Protein AF-A0A2P5TR75-F1 (afdb_monomer)

Structure (mmCIF, N/CA/C/O backbone):
data_AF-A0A2P5TR75-F1
#
_entry.id   AF-A0A2P5TR75-F1
#
loop_
_atom_site.group_PDB
_atom_site.id
_atom_site.type_symbol
_atom_site.label_atom_id
_atom_site.label_alt_id
_atom_site.label_comp_id
_atom_site.label_asym_id
_atom_site.label_entity_id
_atom_site.label_seq_id
_atom_site.pdbx_PDB_ins_code
_atom_site.Cartn_x
_atom_site.Cartn_y
_atom_site.Cartn_z
_atom_site.occupancy
_atom_site.B_iso_or_equiv
_atom_site.auth_seq_id
_atom_site.auth_comp_id
_atom_site.auth_asym_id
_atom_site.auth_atom_id
_atom_site.pdbx_PDB_model_num
ATOM 1 N N . MET A 1 1 ? -17.317 25.086 61.551 1.00 46.06 1 MET A N 1
ATOM 2 C CA . MET A 1 1 ? -17.153 24.826 60.102 1.00 46.06 1 MET A CA 1
ATOM 3 C C . MET A 1 1 ? -18.209 23.802 59.714 1.00 46.06 1 MET A C 1
ATOM 5 O O . MET A 1 1 ? -18.236 22.742 60.324 1.00 46.06 1 MET A O 1
ATOM 9 N N . LYS A 1 2 ? -19.170 24.154 58.852 1.00 53.47 2 LYS A N 1
ATOM 10 C CA . LYS A 1 2 ? -20.337 23.306 58.561 1.00 53.47 2 LYS A CA 1
ATOM 11 C C . LYS A 1 2 ? -20.034 22.471 57.319 1.00 53.47 2 LYS A C 1
ATOM 13 O O . LYS A 1 2 ? -19.897 23.024 56.236 1.00 53.47 2 LYS A O 1
ATOM 18 N N . SER A 1 3 ? -19.863 21.166 57.508 1.00 63.06 3 SER A N 1
ATOM 19 C CA . SER A 1 3 ? -19.793 20.202 56.410 1.00 63.06 3 SER A CA 1
ATOM 20 C C . SER A 1 3 ? -21.163 20.162 55.730 1.00 63.06 3 SER A C 1
ATOM 22 O O . SER A 1 3 ? -22.155 19.804 56.365 1.00 63.06 3 SER A O 1
ATOM 24 N N . SER A 1 4 ? -21.229 20.613 54.479 1.00 72.12 4 SER A N 1
ATOM 25 C CA . SER A 1 4 ? -22.401 20.445 53.622 1.00 72.12 4 SER A CA 1
ATOM 26 C C . SER A 1 4 ? -22.278 19.084 52.945 1.00 72.12 4 SER A C 1
ATOM 28 O O . SER A 1 4 ? -21.485 18.929 52.020 1.00 72.12 4 SER A O 1
ATOM 30 N N . GLY A 1 5 ? -23.007 18.088 53.446 1.00 76.25 5 GLY A N 1
ATOM 31 C CA . GLY A 1 5 ? -23.143 16.796 52.774 1.00 76.25 5 GLY A CA 1
ATOM 32 C C . GLY A 1 5 ? -24.116 16.885 51.598 1.00 76.25 5 GLY A C 1
ATOM 33 O O . GLY A 1 5 ? -25.038 17.700 51.622 1.00 76.25 5 GLY A O 1
ATOM 34 N N . PHE A 1 6 ? -23.920 16.035 50.589 1.00 81.50 6 PHE A N 1
ATOM 35 C CA . PHE A 1 6 ? -24.892 15.834 49.511 1.00 81.50 6 PHE A CA 1
ATOM 36 C C . PHE A 1 6 ? -26.216 15.320 50.083 1.00 81.50 6 PHE A C 1
ATOM 38 O O . PHE A 1 6 ? -26.231 14.464 50.973 1.00 81.50 6 PHE A O 1
ATOM 45 N N . THR A 1 7 ? -27.335 15.811 49.555 1.00 91.38 7 THR A N 1
ATOM 46 C CA . THR A 1 7 ? -28.644 15.237 49.897 1.00 91.38 7 THR A CA 1
ATOM 47 C C . THR A 1 7 ? -28.838 13.892 49.189 1.00 91.38 7 THR A C 1
ATOM 49 O O . THR A 1 7 ? -28.240 13.631 48.145 1.00 91.38 7 THR A O 1
ATOM 52 N N . LEU A 1 8 ? -29.696 13.019 49.732 1.00 91.62 8 LEU A N 1
ATOM 53 C CA . LEU A 1 8 ? -29.953 11.697 49.139 1.00 91.62 8 LEU A CA 1
ATOM 54 C C . LEU A 1 8 ? -30.460 11.805 47.693 1.00 91.62 8 LEU A C 1
ATOM 56 O O . LEU A 1 8 ? -30.036 11.043 46.827 1.00 91.62 8 LEU A O 1
ATOM 60 N N . ILE A 1 9 ? -31.334 12.778 47.425 1.00 94.06 9 ILE A N 1
ATOM 61 C CA . ILE A 1 9 ? -31.885 13.005 46.086 1.00 94.06 9 ILE A CA 1
ATOM 62 C C . ILE A 1 9 ? -30.826 13.512 45.102 1.00 94.06 9 ILE A C 1
ATOM 64 O O . ILE A 1 9 ? -30.828 13.135 43.934 1.00 94.06 9 ILE A O 1
ATOM 68 N N . GLU A 1 10 ? -29.889 14.323 45.579 1.00 93.56 10 GLU A N 1
ATOM 69 C CA . GLU A 1 10 ? -28.807 14.864 44.766 1.00 93.56 10 GLU A CA 1
ATOM 70 C C . GL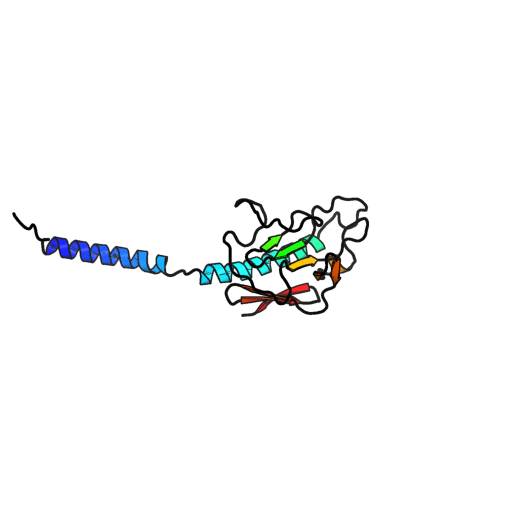U A 1 10 ? -27.809 13.767 44.384 1.00 93.56 10 GLU A C 1
ATOM 72 O O . GLU A 1 10 ? -27.406 13.665 43.227 1.00 93.56 10 GLU A O 1
ATOM 77 N N . LEU A 1 11 ? -27.498 12.864 45.319 1.00 93.44 11 LEU A N 1
ATOM 78 C CA . LEU A 1 11 ? -26.667 11.696 45.040 1.00 93.44 11 LEU A CA 1
ATOM 79 C C . LEU A 1 11 ? -27.332 10.756 44.022 1.00 93.44 11 LEU A C 1
ATOM 81 O O . LEU A 1 11 ? -26.672 10.277 43.101 1.00 93.44 11 LEU A O 1
ATOM 85 N N . LEU A 1 12 ? -28.646 10.543 44.132 1.00 94.81 12 LEU A N 1
ATOM 86 C CA . LEU A 1 12 ? -29.406 9.760 43.157 1.00 94.81 12 LEU A CA 1
ATOM 87 C C . LEU A 1 12 ? -29.347 10.392 41.756 1.00 94.81 12 LEU A C 1
ATOM 89 O O . LEU A 1 12 ? -29.085 9.694 40.777 1.00 94.81 12 LEU A O 1
ATOM 93 N N . ALA A 1 13 ? -29.553 11.708 41.656 1.00 95.25 13 ALA A N 1
ATOM 94 C CA . ALA A 1 13 ? -29.504 12.425 40.385 1.00 95.25 13 ALA A CA 1
ATOM 95 C C . ALA A 1 13 ? -28.120 12.317 39.720 1.00 95.25 13 ALA A C 1
ATOM 97 O O . ALA A 1 13 ? -28.037 12.054 38.520 1.00 95.25 13 ALA A O 1
ATOM 98 N N . VAL A 1 14 ? -27.034 12.436 40.492 1.00 95.56 14 VAL A N 1
ATOM 99 C CA . VAL A 1 14 ? -25.660 12.266 39.987 1.00 95.56 14 VAL A CA 1
ATOM 100 C C . VAL A 1 14 ? -25.421 10.845 39.476 1.00 95.56 14 VAL A C 1
ATOM 102 O O . VAL A 1 14 ? -24.846 10.681 38.402 1.00 95.56 14 VAL A O 1
ATOM 105 N N . LEU A 1 15 ? -25.890 9.814 40.185 1.00 95.50 15 LEU A N 1
ATOM 106 C CA . LEU A 1 15 ? -25.744 8.424 39.740 1.00 95.50 15 LEU A CA 1
ATOM 107 C C . LEU A 1 15 ? -26.503 8.147 38.438 1.00 95.50 15 LEU A C 1
ATOM 109 O O . LEU A 1 15 ? -25.968 7.483 37.551 1.00 95.50 15 LEU A O 1
ATOM 113 N N . VAL A 1 16 ? -27.716 8.687 38.288 1.00 96.50 16 VAL A N 1
ATOM 114 C CA . VAL A 1 16 ? -28.487 8.570 37.041 1.00 96.50 16 VAL A CA 1
ATOM 115 C C . VAL A 1 16 ? -27.765 9.273 35.891 1.00 96.50 16 VAL A C 1
ATOM 117 O O . VAL A 1 16 ? -27.618 8.696 34.814 1.00 96.50 16 VAL A O 1
ATOM 120 N N . LEU A 1 17 ? -27.254 10.486 36.118 1.00 96.94 17 LEU A N 1
ATOM 121 C CA . LEU A 1 17 ? -26.492 11.227 35.111 1.00 96.94 17 LEU A CA 1
ATOM 122 C C . LEU A 1 17 ? -25.202 10.498 34.715 1.00 96.94 17 LEU A C 1
ATOM 124 O O . LEU A 1 17 ? -24.903 10.397 33.526 1.00 96.94 17 LEU A O 1
ATOM 128 N N . LEU A 1 18 ? -24.471 9.931 35.677 1.00 96.25 18 LEU A N 1
ATOM 129 C CA . LEU A 1 18 ? -23.297 9.102 35.401 1.00 96.25 18 LEU A CA 1
ATOM 130 C C . LEU A 1 18 ? -23.669 7.846 34.605 1.00 96.25 18 LEU A C 1
ATOM 132 O O . LEU A 1 18 ? -22.960 7.499 33.663 1.00 96.25 18 LEU A O 1
ATOM 136 N N . GLY A 1 19 ? -24.792 7.198 34.916 1.00 95.81 19 GLY A N 1
ATOM 137 C CA . GLY A 1 19 ? -25.303 6.054 34.155 1.00 95.81 19 GLY A CA 1
ATOM 138 C C . GLY A 1 19 ? -25.566 6.395 32.685 1.00 95.81 19 GLY A C 1
ATOM 139 O O . GLY A 1 19 ? -25.131 5.681 31.784 1.00 95.81 19 GLY A O 1
ATOM 140 N N . ILE A 1 20 ? -26.205 7.535 32.424 1.00 95.94 20 ILE A N 1
ATOM 141 C CA . ILE A 1 20 ? -26.467 8.002 31.056 1.00 95.94 20 ILE A CA 1
ATOM 142 C C . ILE A 1 20 ? -25.156 8.348 30.336 1.00 95.94 20 ILE A C 1
ATOM 144 O O . ILE A 1 20 ? -24.947 7.938 29.194 1.00 95.94 20 ILE A O 1
ATOM 148 N N . LEU A 1 21 ? -24.246 9.070 30.998 1.00 94.94 21 LEU A N 1
ATOM 149 C CA . LEU A 1 21 ? -22.961 9.453 30.411 1.00 94.94 21 LEU A CA 1
ATOM 150 C C . LEU A 1 21 ? -22.093 8.236 30.092 1.00 94.94 21 LEU A C 1
ATOM 152 O O . LEU A 1 21 ? -21.525 8.163 29.007 1.00 94.94 21 LEU A O 1
ATOM 156 N N . THR A 1 22 ? -22.016 7.266 31.002 1.00 94.31 22 THR A N 1
ATOM 157 C CA . THR A 1 22 ? -21.246 6.029 30.802 1.00 94.31 22 THR A CA 1
ATOM 158 C C . THR A 1 22 ? -21.797 5.193 29.653 1.00 94.31 22 THR A C 1
ATOM 160 O O . THR A 1 22 ? -21.005 4.725 28.837 1.00 94.31 22 THR A O 1
ATOM 163 N N . ALA A 1 23 ? -23.122 5.087 29.507 1.00 92.44 23 ALA A N 1
ATOM 164 C CA . ALA A 1 23 ? -23.749 4.374 28.393 1.00 92.44 23 ALA A CA 1
ATOM 165 C C . ALA A 1 23 ? -23.370 4.944 27.010 1.00 92.44 23 ALA A C 1
ATOM 167 O O . ALA A 1 23 ? -23.293 4.194 26.038 1.00 92.44 23 ALA A O 1
ATOM 168 N N . VAL A 1 24 ? -23.098 6.252 26.912 1.00 90.50 24 VAL A N 1
ATOM 169 C CA . VAL A 1 24 ? -22.714 6.915 25.650 1.00 90.50 24 VAL A CA 1
ATOM 170 C C . VAL A 1 24 ? -21.194 7.030 25.487 1.00 90.50 24 VAL A C 1
ATOM 172 O O . VAL A 1 24 ? -20.681 6.917 24.371 1.00 90.50 24 VAL A O 1
ATOM 175 N N . ALA A 1 25 ? -20.458 7.259 26.575 1.00 87.12 25 ALA A N 1
ATOM 176 C CA . ALA A 1 25 ? -19.015 7.474 26.550 1.00 87.12 25 ALA A CA 1
ATOM 177 C C . ALA A 1 25 ? -18.225 6.165 26.399 1.00 87.12 25 ALA A C 1
ATOM 179 O O . ALA A 1 25 ? -17.257 6.138 25.642 1.00 87.12 25 ALA A O 1
ATOM 180 N N . LEU A 1 26 ? -18.641 5.075 27.059 1.00 84.12 26 LEU A N 1
ATOM 181 C CA . LEU A 1 26 ? -17.910 3.799 27.035 1.00 84.12 26 LEU A CA 1
ATOM 182 C C . LEU A 1 26 ? -17.752 3.214 25.621 1.00 84.12 26 LEU A C 1
ATOM 184 O O . LEU A 1 26 ? -16.622 2.885 25.260 1.00 84.12 26 LEU A O 1
ATOM 188 N N . PRO A 1 27 ? -18.802 3.136 24.776 1.00 79.69 27 PRO A N 1
ATOM 189 C CA . PRO A 1 27 ? -18.647 2.614 23.418 1.00 79.69 27 PRO A CA 1
ATOM 190 C C . PRO A 1 27 ? -17.680 3.445 22.567 1.00 79.69 27 PRO A C 1
ATOM 192 O O . PRO A 1 27 ? -16.963 2.900 21.737 1.00 79.69 27 PRO A O 1
ATOM 195 N N . ARG A 1 28 ? -17.624 4.765 22.787 1.00 74.56 28 ARG A N 1
ATOM 196 C CA . ARG A 1 28 ? -16.754 5.679 22.030 1.00 74.56 28 ARG A CA 1
ATOM 197 C C . ARG A 1 28 ? -15.287 5.607 22.452 1.00 74.56 28 ARG A C 1
ATOM 199 O O . ARG A 1 28 ? -14.425 5.948 21.652 1.00 74.56 28 ARG A O 1
ATOM 206 N N . LEU A 1 29 ? -15.005 5.160 23.676 1.00 72.81 29 LEU A N 1
ATOM 207 C CA . LEU A 1 29 ? -13.64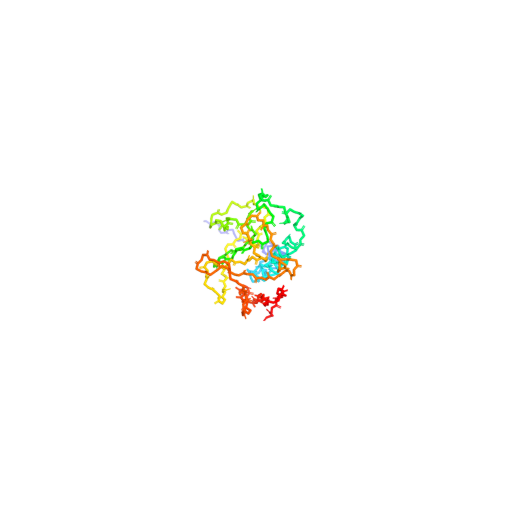2 4.964 24.179 1.00 72.81 29 LEU A CA 1
ATOM 208 C C . LEU A 1 29 ? -13.006 3.650 23.691 1.00 72.81 29 LEU A C 1
ATOM 210 O O . LEU A 1 29 ? -11.791 3.505 23.781 1.00 72.81 29 LEU A O 1
ATOM 214 N N . SER A 1 30 ? -13.800 2.698 23.183 1.00 59.56 30 SER A N 1
ATOM 215 C CA . SER A 1 30 ? -13.350 1.319 22.931 1.00 59.56 30 SER A CA 1
ATOM 216 C C . SER A 1 30 ? -12.944 1.006 21.484 1.00 59.56 30 SER A C 1
ATOM 218 O O . SER A 1 30 ? -12.639 -0.149 21.183 1.00 59.56 30 SER A O 1
ATOM 220 N N . PHE A 1 31 ? -12.900 1.986 20.582 1.00 60.19 31 PHE A N 1
ATOM 221 C CA . PHE A 1 31 ? -12.334 1.778 19.247 1.00 60.19 31 PHE A CA 1
ATOM 222 C C . PHE A 1 31 ? -10.839 2.096 19.302 1.00 60.19 31 PHE A C 1
ATOM 224 O O . PHE A 1 31 ? -10.413 3.237 19.143 1.00 60.19 31 PHE A O 1
ATOM 231 N N . GLY A 1 32 ? -10.062 1.075 19.662 1.00 60.56 32 GLY A N 1
ATOM 232 C CA . GLY A 1 32 ? -8.619 1.170 19.839 1.00 60.56 32 GLY A CA 1
ATOM 233 C C . GLY A 1 32 ? -7.848 1.405 18.531 1.00 60.56 32 GLY A C 1
ATOM 234 O O . GLY A 1 32 ? -8.410 1.277 17.438 1.00 60.56 32 GLY A O 1
ATOM 235 N N . PRO A 1 33 ? -6.537 1.699 18.640 1.00 62.53 33 PRO A N 1
ATOM 236 C CA . PRO A 1 33 ? -5.638 1.881 17.497 1.00 62.53 33 PRO A CA 1
ATOM 237 C C . PRO A 1 33 ? -5.659 0.693 16.522 1.00 62.53 33 PRO A C 1
ATOM 239 O O . PRO A 1 33 ? -5.393 0.880 15.341 1.00 62.53 33 PRO A O 1
ATOM 242 N N . ASP A 1 34 ? -6.034 -0.502 16.976 1.00 68.25 34 ASP A N 1
ATOM 243 C CA . ASP A 1 34 ? -6.060 -1.733 16.181 1.00 68.25 34 ASP A CA 1
ATOM 244 C C . ASP A 1 34 ? -6.986 -1.660 14.951 1.00 68.25 34 ASP A C 1
ATOM 246 O O . ASP A 1 34 ? -6.682 -2.255 13.916 1.00 68.25 34 ASP A O 1
ATOM 250 N N . ILE A 1 35 ? -8.098 -0.913 15.018 1.00 74.75 35 ILE A N 1
ATOM 251 C CA . ILE A 1 35 ? -9.011 -0.748 13.869 1.00 74.75 35 ILE A CA 1
ATOM 252 C C . ILE A 1 35 ? -8.385 0.163 12.815 1.00 74.75 35 ILE A C 1
ATOM 254 O O . ILE A 1 35 ? -8.356 -0.189 11.637 1.00 74.75 35 ILE A O 1
ATOM 258 N N . GLU A 1 36 ? -7.848 1.311 13.233 1.00 77.56 36 GLU A N 1
ATOM 259 C CA . GLU A 1 36 ? -7.143 2.236 12.338 1.00 77.56 36 GLU A CA 1
ATOM 260 C C . GLU A 1 36 ? -5.933 1.552 11.690 1.00 77.56 36 GLU A C 1
ATOM 262 O O . GLU A 1 36 ? -5.681 1.709 10.496 1.00 77.56 36 GLU A O 1
ATOM 267 N N . GLN A 1 37 ? -5.220 0.723 12.456 1.00 78.44 37 GLN A N 1
ATOM 268 C CA . GLN A 1 37 ? -4.073 -0.033 11.971 1.00 78.44 37 GLN A CA 1
ATOM 269 C C . GLN A 1 37 ? -4.437 -1.055 10.887 1.00 78.44 37 GLN A C 1
ATOM 271 O O . GLN A 1 37 ? -3.685 -1.198 9.922 1.00 78.44 37 GLN A O 1
ATOM 276 N N . ARG A 1 38 ? -5.579 -1.743 11.022 1.00 83.00 38 ARG A N 1
ATOM 277 C CA . ARG A 1 38 ? -6.106 -2.655 9.993 1.00 83.00 38 ARG A CA 1
ATOM 278 C C . ARG A 1 38 ? -6.635 -1.900 8.778 1.00 83.00 38 ARG A C 1
ATOM 280 O O . ARG A 1 38 ? -6.353 -2.295 7.652 1.00 83.00 38 ARG A O 1
ATOM 287 N N . LEU A 1 39 ? -7.310 -0.771 8.989 1.00 86.69 39 LEU A N 1
ATOM 288 C CA . LEU A 1 39 ? -7.778 0.096 7.906 1.00 86.69 39 LEU A CA 1
ATOM 289 C C . LEU A 1 39 ? -6.615 0.600 7.038 1.00 86.69 39 LEU A C 1
ATOM 291 O O . LEU A 1 39 ? -6.754 0.743 5.825 1.00 86.69 39 LEU A O 1
ATOM 295 N N . ASN A 1 40 ? -5.446 0.832 7.638 1.00 86.88 40 ASN A N 1
ATOM 296 C CA . ASN A 1 40 ? -4.246 1.198 6.891 1.00 86.88 40 ASN A CA 1
ATOM 297 C C . ASN A 1 40 ? -3.733 0.057 5.995 1.00 86.88 40 ASN A C 1
ATOM 299 O O . ASN A 1 40 ? -3.219 0.343 4.916 1.00 86.88 40 ASN A O 1
ATOM 303 N N . ALA A 1 41 ? -3.926 -1.216 6.361 1.00 88.94 41 ALA A N 1
ATOM 304 C CA . ALA A 1 41 ? -3.607 -2.346 5.482 1.00 88.94 41 ALA A CA 1
ATOM 305 C C . ALA A 1 41 ? -4.480 -2.339 4.216 1.00 88.94 41 ALA A C 1
ATOM 307 O O . ALA A 1 41 ? -3.967 -2.440 3.100 1.00 88.94 41 ALA A O 1
ATOM 308 N N . ASP A 1 42 ? -5.785 -2.108 4.370 1.00 89.31 42 ASP A N 1
ATOM 309 C CA . ASP A 1 42 ? -6.718 -2.004 3.240 1.00 89.31 42 ASP A CA 1
ATOM 310 C C . ASP A 1 42 ? -6.421 -0.784 2.355 1.00 89.31 42 ASP A C 1
ATOM 312 O O . ASP A 1 42 ? -6.507 -0.842 1.120 1.00 89.31 42 ASP A O 1
ATOM 316 N N . ARG A 1 43 ? -6.014 0.332 2.975 1.00 89.50 43 ARG A N 1
ATOM 317 C CA . ARG A 1 43 ? -5.528 1.518 2.256 1.00 89.50 43 ARG A CA 1
ATOM 318 C C . ARG A 1 43 ? -4.271 1.200 1.454 1.00 89.50 43 ARG A C 1
ATOM 320 O O . ARG A 1 43 ? -4.200 1.616 0.301 1.00 89.50 43 ARG A O 1
ATOM 327 N N . LEU A 1 44 ? -3.315 0.451 2.009 1.00 90.19 44 LEU A N 1
ATOM 328 C CA . LEU A 1 44 ? -2.105 0.046 1.288 1.00 90.19 44 LEU A CA 1
ATOM 329 C C . LEU A 1 44 ? -2.450 -0.780 0.045 1.00 90.19 44 LE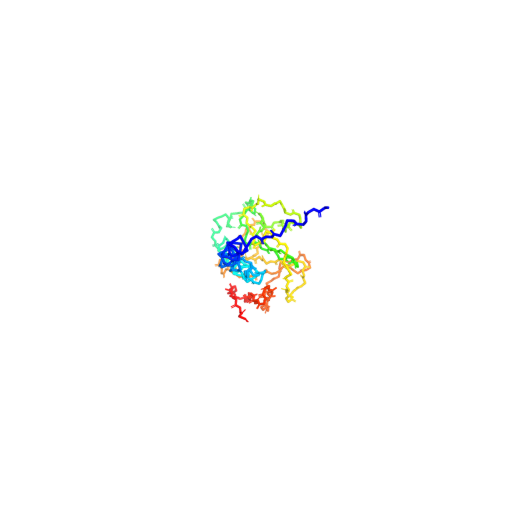U A C 1
ATOM 331 O O . LEU A 1 44 ? -1.977 -0.457 -1.043 1.00 90.19 44 LEU A O 1
ATOM 335 N N . VAL A 1 45 ? -3.323 -1.784 0.175 1.00 92.75 45 VAL A N 1
ATOM 336 C CA . VAL A 1 45 ? -3.806 -2.585 -0.967 1.00 92.75 45 VAL A CA 1
ATOM 337 C C . VAL A 1 45 ? -4.448 -1.694 -2.031 1.00 92.75 45 VAL A C 1
ATOM 339 O O . VAL A 1 45 ? -4.167 -1.837 -3.222 1.00 92.75 45 VAL A O 1
ATOM 342 N N . SER A 1 46 ? -5.295 -0.754 -1.611 1.00 91.75 46 SER A N 1
ATOM 343 C CA . SER A 1 46 ? -5.984 0.166 -2.520 1.00 91.75 46 SER A CA 1
ATOM 344 C C . SER A 1 46 ? -5.010 1.097 -3.243 1.00 91.75 46 SER A C 1
ATOM 346 O O . SER A 1 46 ? -5.157 1.312 -4.445 1.00 91.75 46 SER A O 1
ATOM 348 N N . LEU A 1 47 ? -3.990 1.612 -2.547 1.00 89.25 47 LEU A N 1
ATOM 349 C CA . LEU A 1 47 ? -2.958 2.453 -3.154 1.00 89.25 47 LEU A CA 1
ATOM 350 C C . LEU A 1 47 ? -2.065 1.665 -4.111 1.00 89.25 47 LEU A C 1
ATOM 352 O O . LEU A 1 47 ? -1.805 2.163 -5.198 1.00 89.25 47 LEU A O 1
ATOM 356 N N . LEU A 1 48 ? -1.651 0.445 -3.763 1.00 91.81 48 LEU A N 1
ATOM 357 C CA . LEU A 1 48 ? -0.875 -0.423 -4.656 1.00 91.81 48 LEU A CA 1
ATOM 358 C C . LEU A 1 48 ? -1.639 -0.741 -5.949 1.00 91.81 48 LEU A C 1
ATOM 360 O O . LEU A 1 48 ? -1.085 -0.668 -7.041 1.00 91.81 48 LEU A O 1
ATOM 364 N N . ARG A 1 49 ? -2.936 -1.047 -5.849 1.00 92.75 49 ARG A N 1
ATOM 365 C CA . ARG A 1 49 ? -3.779 -1.277 -7.034 1.00 92.75 49 ARG A CA 1
ATOM 366 C C . ARG A 1 49 ? -3.973 -0.001 -7.845 1.00 92.75 49 ARG A C 1
ATOM 368 O O . ARG A 1 49 ? -3.970 -0.041 -9.070 1.00 92.75 49 ARG A O 1
ATOM 375 N N . LEU A 1 50 ? -4.122 1.140 -7.176 1.00 89.25 50 LEU A N 1
ATOM 376 C CA . LEU A 1 50 ? -4.210 2.436 -7.840 1.00 89.25 50 LEU A CA 1
ATOM 377 C C . LEU A 1 50 ? -2.915 2.775 -8.588 1.00 89.25 50 LEU A C 1
ATOM 379 O O . LEU A 1 50 ? -2.989 3.243 -9.720 1.00 89.25 50 LEU A O 1
ATOM 383 N N . THR A 1 51 ? -1.740 2.544 -7.998 1.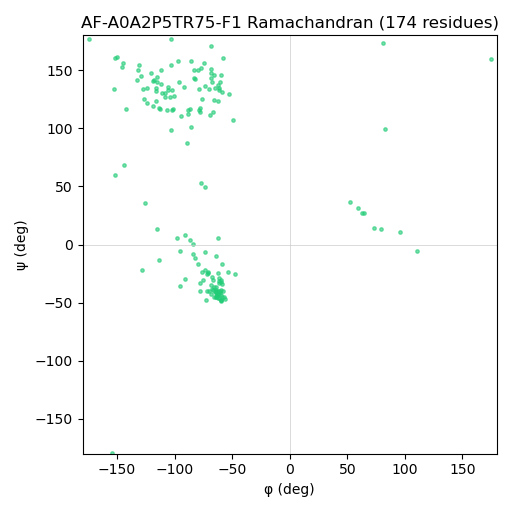00 87.38 51 THR A N 1
ATOM 384 C CA . THR A 1 51 ? -0.460 2.793 -8.679 1.00 87.38 51 THR A CA 1
ATOM 385 C C . THR A 1 51 ? -0.248 1.852 -9.850 1.00 87.38 51 THR A C 1
ATOM 387 O O . THR A 1 51 ? 0.184 2.309 -10.905 1.00 87.38 51 THR A O 1
ATOM 390 N N . GLN A 1 52 ? -0.631 0.584 -9.710 1.00 89.81 52 GLN A N 1
ATOM 391 C CA . GLN A 1 52 ? -0.632 -0.371 -10.814 1.00 89.81 52 GLN A CA 1
ATOM 392 C C . GLN A 1 52 ? -1.540 0.098 -11.960 1.00 89.81 52 GLN A C 1
ATOM 394 O O . GLN A 1 52 ? -1.103 0.157 -13.105 1.00 89.81 52 GLN A O 1
ATOM 399 N N . LEU A 1 53 ? -2.778 0.508 -11.663 1.00 88.25 53 LEU A N 1
ATOM 400 C CA . LEU A 1 53 ? -3.711 1.006 -12.677 1.00 88.25 53 LEU A CA 1
ATOM 401 C C . LEU A 1 53 ? -3.229 2.297 -13.338 1.00 88.25 53 LEU A C 1
ATOM 403 O O . LEU A 1 53 ? -3.435 2.463 -14.535 1.00 88.25 53 LEU A O 1
ATOM 407 N N . ARG A 1 54 ? -2.586 3.203 -12.597 1.00 83.94 54 ARG A N 1
ATOM 408 C CA . ARG A 1 54 ? -1.983 4.407 -13.185 1.00 83.94 54 ARG A CA 1
ATOM 409 C C . ARG A 1 54 ? -0.887 4.054 -14.177 1.00 83.94 54 ARG A C 1
ATOM 411 O O . ARG A 1 54 ? -0.929 4.556 -15.288 1.00 83.94 54 ARG A O 1
ATOM 418 N N . ALA A 1 55 ? 0.008 3.133 -13.816 1.00 81.56 55 ALA A N 1
ATOM 419 C CA . ALA A 1 55 ? 1.027 2.649 -14.744 1.00 81.56 55 ALA A CA 1
ATOM 420 C C . ALA A 1 55 ? 0.411 1.982 -15.986 1.00 81.56 55 ALA A C 1
ATOM 422 O O . ALA A 1 55 ? 0.883 2.210 -17.089 1.00 81.56 55 ALA A O 1
ATOM 423 N N . MET A 1 56 ? -0.662 1.200 -15.840 1.00 84.06 56 MET A N 1
ATOM 424 C CA . MET A 1 56 ? -1.314 0.533 -16.978 1.00 84.06 56 MET A CA 1
ATOM 425 C C . MET A 1 56 ? -2.073 1.490 -17.911 1.00 84.06 56 MET A C 1
ATOM 427 O O . MET A 1 56 ? -2.307 1.141 -19.066 1.00 84.06 56 MET A O 1
ATOM 431 N N . ASN A 1 57 ? -2.493 2.658 -17.414 1.00 82.69 57 ASN A N 1
ATOM 432 C CA . ASN A 1 57 ? -3.356 3.601 -18.134 1.00 82.69 57 ASN A CA 1
ATOM 433 C C . ASN A 1 57 ? -2.682 4.948 -18.436 1.00 82.69 57 ASN A C 1
ATOM 435 O O . ASN A 1 57 ? -3.384 5.893 -18.789 1.00 82.69 57 ASN A O 1
ATOM 439 N N . ASP A 1 58 ? -1.361 5.061 -18.295 1.00 77.12 58 ASP A N 1
ATOM 440 C CA . ASP A 1 58 ? -0.637 6.291 -18.618 1.00 77.12 58 ASP A CA 1
ATOM 441 C C . ASP A 1 58 ? -0.649 6.527 -20.148 1.00 77.12 58 ASP A C 1
ATOM 443 O O . ASP A 1 58 ? -0.046 5.745 -20.893 1.00 77.12 58 ASP A O 1
ATOM 447 N N . PRO A 1 59 ? -1.352 7.562 -20.656 1.00 72.12 59 PRO A N 1
ATOM 448 C CA . PRO A 1 59 ? -1.429 7.832 -22.092 1.00 72.12 59 PRO A CA 1
ATOM 449 C C . PRO A 1 59 ? -0.103 8.352 -22.661 1.00 72.12 59 PRO A C 1
ATOM 451 O O . PRO A 1 59 ? 0.161 8.174 -23.851 1.00 72.12 59 PRO A O 1
ATOM 454 N N . ASP A 1 60 ? 0.729 8.962 -21.814 1.00 65.75 60 ASP A N 1
ATOM 455 C CA . ASP A 1 60 ? 2.026 9.536 -22.170 1.00 65.75 60 ASP A CA 1
ATOM 456 C C . ASP A 1 60 ? 3.164 8.518 -21.997 1.00 65.75 60 ASP A C 1
ATOM 458 O O . ASP A 1 60 ? 4.341 8.836 -22.157 1.00 65.75 60 ASP A O 1
ATOM 462 N N . ALA A 1 61 ? 2.823 7.258 -21.723 1.00 59.84 61 ALA A N 1
ATOM 463 C CA . ALA A 1 61 ? 3.782 6.171 -21.646 1.00 59.84 61 ALA A CA 1
ATOM 464 C C . ALA A 1 61 ? 4.617 6.023 -22.934 1.00 59.84 61 ALA A C 1
ATOM 466 O O . ALA A 1 61 ? 5.841 5.969 -22.899 1.00 59.84 61 ALA A O 1
ATOM 467 N N . PHE A 1 62 ? 3.978 6.037 -24.106 1.00 57.50 62 PHE A N 1
ATOM 468 C CA . PHE A 1 62 ? 4.634 5.700 -25.383 1.00 57.50 62 PHE A CA 1
ATOM 469 C C . PHE A 1 62 ? 5.335 6.870 -26.070 1.00 57.50 62 PHE A C 1
ATOM 471 O O . PHE A 1 62 ? 5.814 6.734 -27.199 1.00 57.50 62 PHE A O 1
ATOM 478 N N . THR A 1 63 ? 5.371 8.037 -25.437 1.00 60.09 63 THR A N 1
ATOM 479 C CA . THR A 1 63 ? 5.874 9.259 -26.051 1.00 60.09 63 THR A CA 1
ATOM 480 C C . THR A 1 63 ? 7.290 9.546 -25.564 1.00 60.09 63 THR A C 1
ATOM 482 O O . THR A 1 63 ? 7.561 9.772 -24.385 1.00 60.09 63 THR A O 1
ATOM 485 N N . LEU A 1 64 ? 8.235 9.530 -26.509 1.00 60.12 64 LEU A N 1
ATOM 486 C CA . LEU A 1 64 ? 9.631 9.811 -26.200 1.00 60.12 64 LEU A CA 1
ATOM 487 C C . LEU A 1 64 ? 9.787 11.245 -25.669 1.00 60.12 64 LEU A C 1
ATOM 489 O O . LEU A 1 64 ? 9.227 12.186 -26.236 1.00 60.12 64 LEU A O 1
ATOM 493 N N . ASN A 1 65 ? 10.601 11.418 -24.627 1.00 62.34 65 ASN A N 1
ATOM 494 C CA . ASN A 1 65 ? 10.912 12.708 -23.994 1.00 62.34 65 ASN A CA 1
ATOM 495 C C . ASN A 1 65 ? 9.722 13.425 -23.321 1.00 62.34 65 ASN A C 1
ATOM 497 O O . ASN A 1 65 ? 9.737 14.655 -23.225 1.00 62.34 65 ASN A O 1
ATOM 501 N N . GLN A 1 66 ? 8.699 12.703 -22.853 1.00 60.53 66 GLN A N 1
ATOM 502 C CA . GLN A 1 66 ? 7.687 13.293 -21.969 1.00 60.53 66 GLN A CA 1
ATOM 503 C C . GLN A 1 66 ? 8.134 13.313 -20.500 1.00 60.53 66 GLN A C 1
ATOM 505 O O . GLN A 1 66 ? 8.908 12.452 -20.071 1.00 60.53 66 GLN A O 1
ATOM 510 N N . PRO A 1 67 ? 7.669 14.301 -19.710 1.00 58.78 67 PRO A N 1
ATOM 511 C CA . PRO A 1 67 ? 7.924 14.328 -18.277 1.00 58.78 67 PRO A CA 1
ATOM 512 C C . PRO A 1 67 ? 7.240 13.136 -17.588 1.00 58.78 67 PRO A C 1
ATOM 514 O O . PRO A 1 67 ? 6.069 12.856 -17.832 1.00 58.78 67 PRO A O 1
ATOM 517 N N . LEU A 1 68 ? 7.971 12.458 -16.698 1.00 60.41 68 LEU A N 1
ATOM 518 C CA . LEU A 1 68 ? 7.576 11.233 -15.985 1.00 60.41 68 LEU A CA 1
ATOM 519 C C . LEU A 1 68 ? 6.539 11.488 -14.865 1.00 60.41 68 LEU A C 1
ATOM 521 O O . LEU A 1 68 ? 6.718 11.071 -13.717 1.00 60.41 68 LEU A O 1
ATOM 525 N N . ASN A 1 69 ? 5.468 12.216 -15.181 1.00 57.88 69 ASN A N 1
ATOM 526 C CA . ASN A 1 69 ? 4.527 12.781 -14.210 1.00 57.88 69 ASN A CA 1
ATOM 527 C C . ASN A 1 69 ? 3.454 11.793 -13.716 1.00 57.88 69 ASN A C 1
ATOM 529 O O . ASN A 1 69 ? 2.740 12.109 -12.768 1.00 57.88 69 ASN A O 1
ATOM 533 N N . GLN A 1 70 ? 3.306 10.619 -14.341 1.00 62.62 70 GLN A N 1
ATOM 534 C CA . GLN A 1 70 ? 2.251 9.643 -14.013 1.00 62.62 70 GLN A CA 1
ATOM 535 C C . GLN A 1 70 ? 2.793 8.238 -13.700 1.00 62.62 70 GLN A C 1
ATOM 537 O O . GLN A 1 70 ? 2.151 7.222 -13.955 1.00 62.62 70 GLN A O 1
ATOM 542 N N . CYS A 1 71 ? 3.963 8.167 -13.061 1.00 68.88 71 CYS A N 1
ATOM 543 C CA . CYS A 1 71 ? 4.546 6.897 -12.637 1.00 68.88 71 CYS A CA 1
ATOM 544 C C . CYS A 1 71 ? 3.680 6.138 -11.626 1.00 68.88 71 CYS A C 1
ATOM 546 O O . CYS A 1 71 ? 3.289 6.679 -10.590 1.00 68.88 71 CYS A O 1
ATOM 548 N N . GLY A 1 72 ? 3.504 4.833 -11.829 1.00 77.06 72 GLY A N 1
ATOM 549 C CA . GLY A 1 72 ? 3.001 3.924 -10.798 1.00 77.06 72 GLY A CA 1
ATOM 550 C C . GLY A 1 72 ? 4.062 3.558 -9.754 1.00 77.06 72 GLY A C 1
ATOM 551 O O . GLY A 1 72 ? 4.299 2.371 -9.542 1.00 77.06 72 GLY A O 1
ATOM 552 N N . ARG A 1 73 ? 4.723 4.547 -9.130 1.00 81.81 73 ARG A N 1
ATOM 553 C CA . ARG A 1 73 ? 5.756 4.346 -8.094 1.00 81.81 73 ARG A CA 1
ATOM 554 C C . ARG A 1 73 ? 5.168 4.574 -6.697 1.00 81.81 73 ARG A C 1
ATOM 556 O O . ARG A 1 73 ? 4.544 5.600 -6.431 1.00 81.81 73 ARG A O 1
ATOM 563 N N . LEU A 1 74 ? 5.359 3.610 -5.803 1.00 86.75 74 LEU A N 1
ATOM 564 C CA . LEU A 1 74 ? 4.894 3.618 -4.417 1.00 86.75 74 LEU A CA 1
ATOM 565 C C . LEU A 1 74 ? 6.088 3.407 -3.483 1.00 86.75 74 LEU A C 1
ATOM 567 O O . LEU A 1 74 ? 6.914 2.527 -3.720 1.00 86.75 74 LEU A O 1
ATOM 571 N N . VAL A 1 75 ? 6.172 4.205 -2.420 1.00 86.25 75 VAL A N 1
ATOM 572 C CA . VAL A 1 75 ? 7.250 4.116 -1.425 1.00 86.25 75 VAL A CA 1
ATOM 573 C C . VAL A 1 75 ? 6.668 3.733 -0.077 1.00 86.25 75 VAL A C 1
ATOM 575 O O . VAL A 1 75 ? 5.658 4.291 0.358 1.00 86.25 75 VAL A O 1
ATOM 578 N N . ILE A 1 76 ? 7.327 2.787 0.580 1.00 87.12 76 ILE A N 1
ATOM 579 C CA . ILE A 1 76 ? 6.982 2.270 1.898 1.00 87.12 76 ILE A CA 1
ATOM 580 C C . ILE A 1 76 ? 8.209 2.436 2.788 1.00 87.12 76 ILE A C 1
ATOM 582 O O . ILE A 1 76 ? 9.284 1.912 2.500 1.00 87.12 76 ILE A O 1
ATOM 586 N N . THR A 1 77 ? 8.055 3.165 3.882 1.00 85.94 77 THR A N 1
ATOM 587 C CA . THR A 1 77 ? 9.052 3.275 4.947 1.00 85.94 77 THR A CA 1
ATOM 588 C C . THR A 1 77 ? 8.623 2.417 6.133 1.00 85.94 77 THR A C 1
ATOM 590 O O . THR A 1 77 ? 7.531 1.851 6.148 1.00 85.94 77 THR A O 1
ATOM 593 N N . SER A 1 78 ? 9.449 2.348 7.174 1.00 86.69 78 SER A N 1
ATOM 594 C CA . SER A 1 78 ? 9.104 1.627 8.407 1.00 86.69 78 SER A CA 1
ATOM 595 C C . SER A 1 78 ? 7.908 2.222 9.166 1.00 86.69 78 SER A C 1
ATOM 597 O O . SER A 1 78 ? 7.424 1.610 10.119 1.00 86.69 78 SER A O 1
ATOM 599 N N . ALA A 1 79 ? 7.442 3.415 8.772 1.00 83.94 79 ALA A N 1
ATOM 600 C CA . ALA A 1 79 ? 6.410 4.162 9.484 1.00 83.94 79 ALA A CA 1
ATOM 601 C C . ALA A 1 79 ? 5.231 4.633 8.613 1.00 83.94 79 ALA A C 1
ATOM 603 O O . ALA A 1 79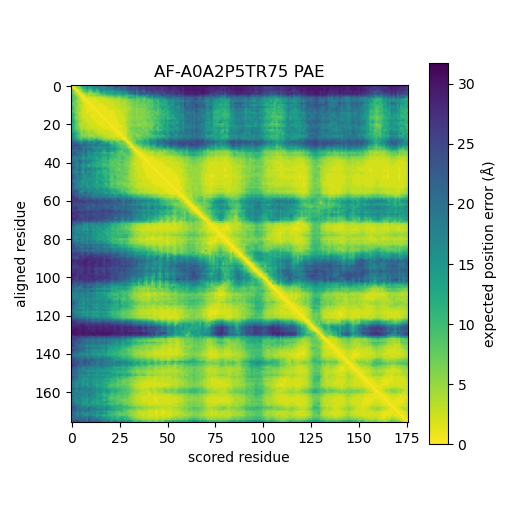 ? 4.180 4.995 9.152 1.00 83.94 79 ALA A O 1
ATOM 604 N N . ARG A 1 80 ? 5.420 4.744 7.291 1.00 82.25 80 ARG A N 1
ATOM 605 C CA . ARG A 1 80 ? 4.476 5.393 6.366 1.00 82.25 80 ARG A CA 1
ATOM 606 C C . ARG A 1 80 ? 4.546 4.776 4.972 1.00 82.25 80 ARG A C 1
ATOM 608 O O . ARG A 1 80 ? 5.545 4.171 4.604 1.00 82.25 80 ARG A O 1
ATOM 615 N N . PHE A 1 81 ? 3.505 4.991 4.174 1.00 85.19 81 PHE A N 1
ATOM 616 C CA . PHE A 1 81 ? 3.508 4.660 2.751 1.00 85.19 81 PHE A CA 1
ATOM 617 C C . PHE A 1 81 ? 2.708 5.675 1.932 1.00 85.19 81 PHE A C 1
ATOM 619 O O . PHE A 1 81 ? 1.800 6.340 2.447 1.00 85.19 81 PHE A O 1
ATOM 626 N N . GLY A 1 82 ? 3.022 5.773 0.643 1.00 82.56 82 GLY A N 1
ATOM 627 C CA . GLY A 1 82 ? 2.312 6.654 -0.277 1.00 82.56 82 GLY A CA 1
ATOM 628 C C . GLY A 1 82 ? 2.745 6.500 -1.728 1.00 82.56 82 GLY A C 1
ATOM 629 O O . GLY A 1 82 ? 3.684 5.771 -2.045 1.00 82.56 82 GLY A O 1
ATOM 630 N N . ILE A 1 83 ? 2.074 7.238 -2.605 1.00 79.88 83 ILE A N 1
ATOM 631 C CA . ILE A 1 83 ? 2.390 7.285 -4.035 1.00 79.88 83 ILE A CA 1
ATOM 632 C C . ILE A 1 83 ? 3.364 8.439 -4.295 1.00 79.88 83 ILE A C 1
ATOM 634 O O . ILE A 1 83 ? 3.169 9.533 -3.767 1.00 79.88 83 ILE A O 1
ATOM 638 N N . ALA A 1 84 ? 4.402 8.202 -5.096 1.00 75.50 84 ALA A N 1
ATOM 639 C CA . ALA A 1 84 ? 5.330 9.245 -5.521 1.00 75.50 84 ALA A CA 1
ATOM 640 C C . ALA A 1 84 ? 4.657 10.247 -6.479 1.00 75.50 84 ALA A C 1
ATOM 642 O O . ALA A 1 84 ? 3.741 9.895 -7.221 1.00 75.50 84 ALA A O 1
ATOM 643 N N . GLU A 1 85 ? 5.118 11.501 -6.480 1.00 70.19 85 GLU A N 1
ATOM 644 C CA . GLU A 1 85 ? 4.607 12.530 -7.402 1.00 70.19 85 GLU A CA 1
ATOM 645 C C . GLU A 1 85 ? 5.058 12.300 -8.853 1.00 70.19 85 GLU A C 1
ATOM 647 O O . GLU A 1 85 ? 4.389 12.741 -9.782 1.00 70.19 85 GLU A O 1
ATOM 652 N N . ASN A 1 86 ? 6.187 11.617 -9.051 1.00 69.06 86 ASN A N 1
ATOM 653 C CA . ASN A 1 86 ? 6.774 11.302 -10.352 1.00 69.06 86 ASN A CA 1
ATOM 654 C C . ASN A 1 86 ? 7.655 10.039 -10.251 1.00 69.06 86 ASN A C 1
ATOM 656 O O . ASN A 1 86 ? 7.764 9.430 -9.183 1.00 69.06 86 ASN A O 1
ATOM 660 N N . CYS A 1 87 ? 8.280 9.621 -11.356 1.00 70.25 87 CYS A N 1
ATOM 661 C CA . CYS A 1 87 ? 9.165 8.448 -11.344 1.00 70.25 87 CYS A CA 1
ATOM 662 C C . CYS A 1 87 ? 10.517 8.683 -10.670 1.00 70.25 87 CYS A C 1
ATOM 664 O O . CYS A 1 87 ? 11.144 7.714 -10.250 1.00 70.25 87 CYS A O 1
ATOM 666 N N . ASP A 1 88 ? 10.976 9.925 -10.560 1.00 65.06 88 ASP A N 1
ATOM 667 C CA . ASP A 1 88 ? 12.355 10.229 -10.165 1.00 65.06 88 ASP A CA 1
ATOM 668 C C . ASP A 1 88 ? 12.499 10.406 -8.649 1.00 65.06 88 ASP A C 1
ATOM 670 O O . ASP A 1 88 ? 13.514 10.034 -8.060 1.00 65.06 88 ASP A O 1
ATOM 674 N N . ASN A 1 89 ? 11.446 10.875 -7.982 1.00 62.84 89 ASN A N 1
ATOM 675 C CA . ASN A 1 89 ? 11.469 11.206 -6.567 1.00 62.84 89 ASN A CA 1
ATOM 676 C C . ASN A 1 89 ? 10.806 10.107 -5.734 1.00 62.84 89 ASN A C 1
ATOM 678 O O . ASN A 1 89 ? 9.597 9.887 -5.807 1.00 62.84 89 ASN A O 1
ATOM 682 N N . ALA A 1 90 ? 11.590 9.453 -4.874 1.00 59.78 90 ALA A N 1
ATOM 683 C CA . ALA A 1 90 ? 11.021 8.728 -3.746 1.00 59.78 90 ALA A CA 1
ATOM 684 C C . ALA A 1 90 ? 10.359 9.734 -2.785 1.00 59.78 90 ALA A C 1
ATOM 686 O O . ALA A 1 90 ? 10.821 10.869 -2.648 1.00 59.78 90 ALA A O 1
ATOM 687 N N . LEU A 1 91 ? 9.264 9.336 -2.133 1.00 58.75 91 LEU A N 1
ATOM 688 C CA . LEU A 1 91 ? 8.593 10.171 -1.136 1.00 58.75 91 LEU A CA 1
ATOM 689 C C . LEU A 1 91 ? 9.587 10.641 -0.066 1.00 58.75 91 LEU A C 1
ATOM 691 O O . LEU A 1 91 ? 10.306 9.830 0.512 1.00 58.75 91 LEU A O 1
ATOM 695 N N . ALA A 1 92 ? 9.602 11.947 0.203 1.00 50.62 92 ALA A N 1
ATOM 696 C CA . ALA A 1 92 ? 10.391 12.520 1.285 1.00 50.62 92 ALA A CA 1
ATOM 697 C C . ALA A 1 92 ? 9.847 12.064 2.651 1.00 50.62 92 ALA A C 1
ATOM 699 O O . ALA A 1 92 ? 8.635 12.075 2.877 1.00 50.62 92 ALA A O 1
ATOM 700 N N . ASP A 1 93 ? 10.745 11.754 3.593 1.00 47.91 93 ASP A N 1
ATOM 701 C CA . ASP A 1 93 ? 10.407 11.421 4.990 1.00 47.91 93 ASP A CA 1
ATOM 702 C C . ASP A 1 93 ? 9.650 12.551 5.721 1.00 47.91 93 ASP A C 1
ATOM 704 O O . ASP A 1 93 ? 9.008 12.332 6.752 1.00 47.91 93 ASP A O 1
ATOM 708 N N . SER A 1 94 ? 9.693 13.774 5.185 1.00 46.19 94 SER A N 1
ATOM 709 C CA . SER A 1 94 ? 8.945 14.933 5.663 1.00 46.19 94 SER A CA 1
ATOM 710 C C . SER A 1 94 ? 7.747 15.205 4.755 1.00 46.19 94 SER A C 1
ATOM 712 O O . SER A 1 94 ? 7.891 15.852 3.717 1.00 46.19 94 SER A O 1
ATOM 714 N N . TYR A 1 95 ? 6.557 14.752 5.146 1.00 55.88 95 TYR A N 1
ATOM 715 C CA . TYR A 1 95 ? 5.339 15.074 4.405 1.00 55.88 95 TYR A CA 1
ATOM 716 C C . TYR A 1 95 ? 4.485 16.123 5.138 1.00 55.88 95 TYR A C 1
ATOM 718 O O . TYR A 1 95 ? 4.285 16.003 6.353 1.00 55.88 95 TYR A O 1
ATOM 726 N N . PRO A 1 96 ? 3.958 17.146 4.439 1.00 48.38 96 PRO A N 1
ATOM 727 C CA . PRO A 1 96 ? 2.962 18.053 4.996 1.00 48.38 96 PRO A CA 1
ATOM 728 C C . PRO A 1 96 ? 1.630 17.309 5.214 1.00 48.38 96 PRO A C 1
ATOM 730 O O . PRO A 1 96 ? 1.246 16.498 4.383 1.00 48.38 96 PRO A O 1
ATOM 733 N N . PRO A 1 97 ? 0.857 17.586 6.276 1.00 48.53 97 PRO A N 1
ATOM 734 C CA . PRO A 1 97 ? -0.369 16.845 6.621 1.00 48.53 97 PRO A CA 1
ATOM 735 C C . PRO A 1 97 ? -1.520 16.906 5.586 1.00 48.53 97 PRO A C 1
ATOM 737 O O . PRO A 1 97 ? -2.610 16.426 5.873 1.00 48.53 97 PRO A O 1
ATOM 740 N N . GLN A 1 98 ? -1.313 17.512 4.411 1.00 47.19 98 GLN A N 1
ATOM 741 C CA . GLN A 1 98 ? -2.331 17.848 3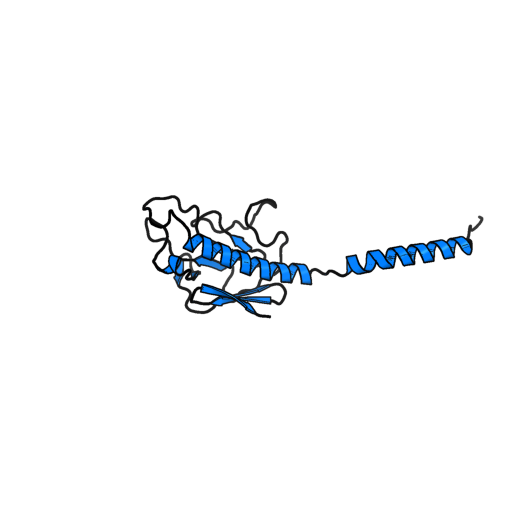.412 1.00 47.19 98 GLN A CA 1
ATOM 742 C C . GLN A 1 98 ? -1.750 17.676 1.986 1.00 47.19 98 GLN A C 1
ATOM 744 O O . GLN A 1 98 ? -1.503 18.658 1.291 1.00 47.19 98 GLN A O 1
ATOM 749 N N . GLY A 1 99 ? -1.458 16.450 1.544 1.00 49.06 99 GLY A N 1
ATOM 750 C CA . GLY A 1 99 ? -1.052 16.189 0.152 1.00 49.06 99 GLY A CA 1
ATOM 751 C C . GLY A 1 99 ? -1.840 15.027 -0.456 1.00 49.06 99 GLY A C 1
ATOM 752 O O . GLY A 1 99 ? -2.370 14.206 0.296 1.00 49.06 99 GLY A O 1
ATOM 753 N N . PRO A 1 100 ? -2.002 14.965 -1.791 1.00 46.81 100 PRO A N 1
ATOM 754 C CA . PRO A 1 100 ? -3.177 14.319 -2.373 1.00 46.81 100 PRO A CA 1
ATOM 755 C C . PRO A 1 100 ? -3.206 12.788 -2.321 1.00 46.81 100 PRO A C 1
ATOM 757 O O . PRO A 1 100 ? -4.214 12.222 -2.729 1.00 46.81 100 PRO A O 1
ATOM 760 N N . LEU A 1 101 ? -2.153 12.083 -1.889 1.00 55.09 101 LEU A N 1
ATOM 761 C CA . LEU A 1 101 ? -2.064 10.624 -2.072 1.00 55.09 101 LEU A CA 1
ATOM 762 C C . LEU A 1 101 ? -1.225 9.903 -1.003 1.00 55.09 101 LEU A C 1
ATOM 764 O O . LEU A 1 101 ? -0.245 9.226 -1.323 1.00 55.09 101 LEU A O 1
ATOM 768 N N . LEU A 1 102 ? -1.620 10.008 0.268 1.00 57.03 102 LEU A N 1
ATOM 769 C CA . LEU A 1 102 ? -0.998 9.249 1.358 1.00 57.03 102 LEU A CA 1
ATOM 770 C C . LEU A 1 102 ? -1.974 8.313 2.063 1.00 57.03 102 LEU A C 1
ATOM 772 O O . LEU A 1 102 ? -3.119 8.668 2.332 1.00 57.03 102 LEU A O 1
ATOM 776 N N . GLY A 1 103 ? -1.487 7.120 2.408 1.00 58.09 103 GLY A N 1
ATOM 777 C CA . GLY A 1 103 ? -2.285 6.095 3.071 1.00 58.09 103 GLY A CA 1
ATOM 778 C C . GLY A 1 103 ? -2.169 6.058 4.591 1.00 58.09 103 GLY A C 1
ATOM 779 O O . GLY A 1 103 ? -2.939 5.324 5.205 1.00 58.09 103 GLY A O 1
ATOM 780 N N . ILE A 1 104 ? -1.284 6.858 5.212 1.00 67.06 104 ILE A N 1
ATOM 781 C CA . ILE A 1 104 ? -1.250 6.992 6.677 1.00 67.06 104 ILE A CA 1
ATOM 782 C C . ILE A 1 104 ? -0.950 8.422 7.162 1.00 67.06 104 ILE A C 1
ATOM 784 O O . ILE A 1 104 ? 0.152 8.952 6.992 1.00 67.06 104 ILE A O 1
ATOM 788 N N . ASN A 1 105 ? -1.923 9.021 7.858 1.00 62.69 105 ASN A N 1
ATOM 789 C CA . ASN A 1 105 ? -1.801 10.352 8.465 1.00 62.69 105 ASN A CA 1
ATOM 790 C C . ASN A 1 105 ? -0.930 10.346 9.740 1.00 62.69 105 ASN A C 1
ATOM 792 O O . ASN A 1 105 ? -0.223 11.319 10.014 1.00 62.69 105 ASN A O 1
ATOM 796 N N . GLN A 1 106 ? -0.910 9.239 10.488 1.00 70.50 106 GLN A N 1
ATOM 797 C CA . GLN A 1 106 ? -0.110 9.057 11.709 1.00 70.50 106 GLN A CA 1
ATOM 798 C C . GLN A 1 106 ? 0.945 7.952 11.529 1.00 70.50 106 GLN A C 1
ATOM 800 O O . GLN A 1 106 ? 0.654 6.970 10.864 1.00 70.50 106 GLN A O 1
ATOM 805 N N . PRO A 1 107 ? 2.157 8.058 12.100 1.00 73.94 107 PRO A N 1
ATOM 806 C CA . PRO A 1 107 ? 3.145 6.981 12.013 1.00 73.94 107 PRO A CA 1
ATOM 807 C C . PRO A 1 107 ? 2.610 5.669 12.606 1.00 73.94 107 PRO A C 1
ATOM 809 O O . PRO A 1 107 ? 2.110 5.660 13.730 1.00 73.94 107 PRO A O 1
ATOM 812 N N . GLN A 1 108 ? 2.757 4.564 11.879 1.00 81.12 108 GLN A N 1
ATOM 813 C CA . GLN A 1 108 ? 2.423 3.212 12.336 1.00 81.12 108 GLN A CA 1
ATOM 814 C C . GLN A 1 108 ? 3.586 2.283 12.004 1.00 81.12 108 GLN A C 1
ATOM 816 O O . GLN A 1 108 ? 4.156 2.403 10.930 1.00 81.12 108 GLN A O 1
ATOM 821 N N . ALA A 1 109 ? 3.920 1.340 12.887 1.00 86.19 109 ALA A N 1
ATOM 822 C CA . ALA A 1 109 ? 4.951 0.350 12.590 1.00 86.19 109 ALA A CA 1
ATOM 823 C C . ALA A 1 109 ? 4.552 -0.516 11.382 1.00 86.19 109 ALA A C 1
ATOM 825 O O . ALA A 1 109 ? 3.493 -1.151 11.389 1.00 86.19 109 ALA A O 1
ATOM 826 N N . ILE A 1 110 ? 5.421 -0.535 10.374 1.00 87.81 110 ILE A N 1
ATOM 827 C CA . ILE A 1 110 ? 5.316 -1.369 9.179 1.00 87.81 110 ILE A CA 1
ATOM 828 C C . ILE A 1 110 ? 6.511 -2.322 9.177 1.00 87.81 110 ILE A C 1
ATOM 830 O O . ILE A 1 110 ? 7.649 -1.898 9.384 1.00 87.81 110 ILE A O 1
ATOM 834 N N . GLY A 1 111 ? 6.259 -3.608 8.951 1.00 89.25 111 GLY A N 1
ATOM 835 C CA . GLY A 1 111 ? 7.286 -4.599 8.650 1.00 89.25 111 GLY A CA 1
ATOM 836 C C . GLY A 1 111 ? 7.300 -4.929 7.161 1.00 89.25 111 GLY A C 1
ATOM 837 O O . GLY A 1 111 ? 6.295 -4.778 6.472 1.00 89.25 111 GLY A O 1
ATOM 838 N N . ALA A 1 112 ? 8.443 -5.373 6.655 1.00 90.06 112 ALA A N 1
ATOM 839 C CA . ALA A 1 112 ? 8.586 -5.829 5.280 1.00 90.06 112 ALA A CA 1
ATOM 840 C C . ALA A 1 112 ? 9.603 -6.971 5.209 1.00 90.06 112 ALA A C 1
ATOM 842 O O . ALA A 1 112 ? 10.505 -7.047 6.045 1.00 90.06 112 ALA A O 1
ATOM 843 N N . THR A 1 113 ? 9.463 -7.842 4.209 1.00 88.88 113 THR A N 1
ATOM 844 C CA . THR A 1 113 ? 10.493 -8.847 3.878 1.00 88.88 113 THR A CA 1
ATOM 845 C C . THR A 1 113 ? 11.768 -8.193 3.338 1.00 88.88 113 THR A C 1
ATOM 847 O O . THR A 1 113 ? 12.864 -8.720 3.506 1.00 88.88 113 THR A O 1
ATOM 850 N N . GLU A 1 114 ? 11.621 -7.024 2.719 1.00 86.69 114 GLU A N 1
ATOM 851 C CA . GLU A 1 114 ? 12.692 -6.242 2.105 1.00 86.69 114 GLU A CA 1
ATOM 852 C C . GLU A 1 114 ? 13.187 -5.138 3.051 1.00 86.69 114 GLU A C 1
ATOM 854 O O . GLU A 1 114 ? 12.478 -4.695 3.959 1.00 86.69 114 GLU A O 1
ATOM 859 N N . THR A 1 115 ? 14.413 -4.658 2.840 1.00 86.75 115 THR A N 1
ATOM 860 C CA . THR A 1 115 ? 14.961 -3.552 3.635 1.00 86.75 115 THR A CA 1
ATOM 861 C C . THR A 1 115 ? 14.266 -2.239 3.296 1.00 86.75 115 THR A C 1
ATOM 863 O O . THR A 1 115 ? 14.140 -1.887 2.126 1.00 86.75 115 THR A O 1
ATOM 866 N N . PHE A 1 116 ? 13.873 -1.477 4.317 1.00 85.12 116 PHE A N 1
ATOM 867 C CA . PHE A 1 116 ? 13.312 -0.144 4.111 1.00 85.12 116 PHE A CA 1
ATOM 868 C C . PHE A 1 116 ? 14.358 0.860 3.583 1.00 85.12 116 PHE A C 1
ATOM 870 O O . PHE A 1 116 ? 15.514 0.797 4.008 1.00 85.12 116 PHE A O 1
ATOM 877 N N . PRO A 1 117 ? 13.949 1.842 2.754 1.00 85.38 117 PRO A N 1
ATOM 878 C CA . PRO A 1 117 ? 12.612 1.998 2.175 1.00 85.38 117 PRO A CA 1
ATOM 879 C C . PRO A 1 117 ? 12.346 0.972 1.063 1.00 85.38 117 PRO A C 1
ATOM 881 O O . PRO A 1 117 ? 13.183 0.756 0.193 1.00 85.38 117 PRO A O 1
ATOM 884 N N . VAL A 1 118 ? 11.153 0.376 1.069 1.00 87.44 118 VAL A N 1
ATOM 885 C CA . VAL A 1 118 ? 10.705 -0.514 -0.005 1.00 87.44 118 VAL A CA 1
ATOM 886 C C . VAL A 1 118 ? 10.037 0.341 -1.070 1.00 87.44 118 VAL A C 1
ATOM 888 O O . VAL A 1 118 ? 9.017 0.987 -0.818 1.00 87.44 118 VAL A O 1
ATOM 891 N N . ILE A 1 119 ? 10.627 0.365 -2.259 1.00 86.81 119 ILE A N 1
ATOM 892 C CA . ILE A 1 119 ? 10.138 1.148 -3.390 1.00 86.81 119 ILE A CA 1
ATOM 893 C C . ILE A 1 119 ? 9.655 0.173 -4.451 1.00 86.81 119 ILE A C 1
ATOM 895 O O . ILE A 1 119 ? 10.440 -0.611 -4.982 1.00 86.81 119 ILE A O 1
ATOM 899 N N . ILE A 1 120 ? 8.360 0.231 -4.744 1.00 88.69 120 ILE A N 1
ATOM 900 C CA . ILE A 1 120 ? 7.705 -0.614 -5.738 1.00 88.69 120 ILE A CA 1
ATOM 901 C C . ILE A 1 120 ? 7.294 0.262 -6.908 1.00 88.69 120 ILE A C 1
ATOM 903 O O . ILE A 1 120 ? 6.643 1.292 -6.731 1.00 88.69 120 ILE A O 1
ATOM 907 N N . GLN A 1 121 ? 7.647 -0.165 -8.109 1.00 87.12 121 GLN A N 1
ATOM 908 C CA . GLN A 1 121 ? 7.246 0.485 -9.342 1.00 87.12 121 GLN A CA 1
ATOM 909 C C . GLN A 1 121 ? 6.613 -0.536 -10.275 1.00 87.12 121 GLN A C 1
ATOM 911 O O . GLN A 1 121 ? 7.144 -1.622 -10.475 1.00 87.12 121 GLN A O 1
ATOM 916 N N . PHE A 1 122 ? 5.476 -0.192 -10.863 1.00 85.44 122 PHE A N 1
ATOM 917 C CA . PHE A 1 122 ? 4.860 -1.029 -11.884 1.00 85.44 122 PHE A CA 1
ATOM 918 C C . PHE A 1 122 ? 5.415 -0.641 -13.260 1.00 85.44 122 PHE A C 1
ATOM 920 O O . PHE A 1 122 ? 5.185 0.469 -13.736 1.00 85.44 122 PHE A O 1
ATOM 927 N N . GLY A 1 123 ? 6.181 -1.551 -13.872 1.00 76.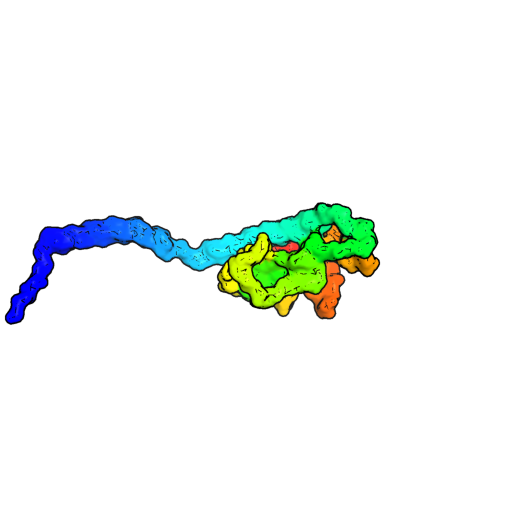94 123 GLY A N 1
ATOM 928 C CA . GLY A 1 123 ? 6.945 -1.308 -15.100 1.00 76.94 123 GLY A CA 1
ATOM 929 C C . GLY A 1 123 ? 8.293 -0.596 -14.907 1.00 76.94 123 GLY A C 1
ATOM 930 O O . GLY A 1 123 ? 8.638 -0.133 -13.820 1.00 76.94 123 GLY A O 1
ATOM 931 N N . THR A 1 124 ? 9.069 -0.485 -15.988 1.00 69.12 124 THR A N 1
ATOM 932 C CA . THR A 1 124 ? 10.370 0.214 -15.996 1.00 69.12 124 THR A CA 1
ATOM 933 C C . THR A 1 124 ? 10.323 1.493 -16.818 1.00 69.12 124 THR A C 1
ATOM 935 O O . THR A 1 124 ? 9.636 1.557 -17.838 1.00 69.12 124 THR A O 1
ATOM 938 N N . THR A 1 125 ? 11.134 2.476 -16.435 1.00 59.91 125 THR A N 1
ATOM 939 C CA . THR A 1 125 ? 11.561 3.552 -17.331 1.00 59.91 125 THR A CA 1
ATOM 940 C C . THR A 1 125 ? 12.663 3.003 -18.232 1.00 59.91 125 THR A C 1
ATOM 942 O O . THR A 1 125 ? 13.739 2.631 -17.766 1.00 59.91 125 THR A O 1
ATOM 945 N N . VAL A 1 126 ? 12.409 2.897 -19.534 1.00 52.91 126 VAL A N 1
ATOM 946 C CA . VAL A 1 126 ? 13.519 2.798 -20.488 1.00 52.91 126 VAL A CA 1
ATOM 947 C C . VAL A 1 126 ? 14.049 4.211 -20.715 1.00 52.91 126 VAL A C 1
ATOM 949 O O . VAL A 1 126 ? 13.310 5.187 -20.586 1.00 52.91 126 VAL A O 1
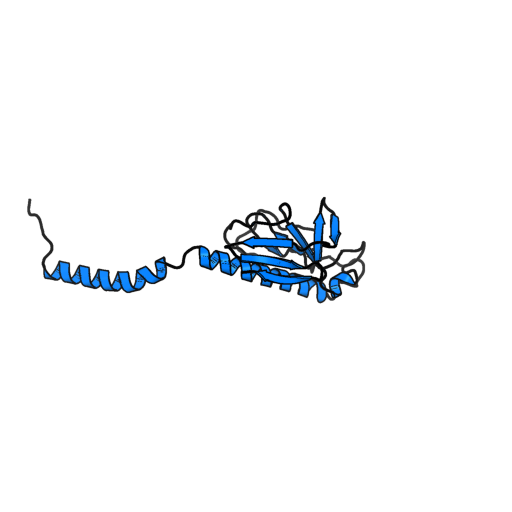ATOM 952 N N . SER A 1 127 ? 15.342 4.346 -21.016 1.00 47.44 127 SER A N 1
ATOM 953 C CA . SER A 1 127 ? 15.926 5.630 -21.421 1.00 47.44 127 SER A CA 1
ATOM 954 C C . SER A 1 127 ? 15.064 6.257 -22.528 1.00 47.44 127 SER A C 1
ATOM 956 O O . SER A 1 127 ? 15.046 5.763 -23.653 1.00 47.44 127 SER A O 1
ATOM 958 N N . GLY A 1 128 ? 14.315 7.310 -22.185 1.00 50.12 128 GLY A N 1
ATOM 959 C CA . GLY A 1 128 ? 13.503 8.085 -23.122 1.00 50.12 128 GLY A CA 1
ATOM 960 C C . GLY A 1 128 ? 11.980 7.968 -23.007 1.00 50.12 128 GLY A C 1
ATOM 961 O O . GLY A 1 128 ? 11.321 8.730 -23.700 1.00 50.12 128 GLY A O 1
ATOM 962 N N . GLY A 1 129 ? 11.394 7.116 -22.167 1.00 47.91 129 GLY A N 1
ATOM 963 C CA . GLY A 1 129 ? 9.930 7.026 -22.071 1.00 47.91 129 GLY A CA 1
ATOM 964 C C . GLY A 1 129 ? 9.457 5.904 -21.156 1.00 47.91 129 GLY A C 1
ATOM 965 O O . GLY A 1 129 ? 10.213 4.986 -20.827 1.00 47.91 129 GLY A O 1
ATOM 966 N N . LEU A 1 130 ? 8.219 6.014 -20.692 1.00 50.41 130 LEU A N 1
ATOM 967 C CA . LEU A 1 130 ? 7.649 5.099 -19.717 1.00 50.41 130 LEU A CA 1
ATOM 968 C C . LEU A 1 130 ? 7.102 3.837 -20.375 1.00 50.41 130 LEU A C 1
ATOM 970 O O . LEU A 1 130 ? 6.474 3.872 -21.418 1.00 50.41 130 LEU A O 1
ATOM 974 N N . LEU A 1 131 ? 7.271 2.721 -19.673 1.00 55.56 131 LEU A N 1
ATOM 975 C CA . LEU A 1 131 ? 6.655 1.426 -19.943 1.00 55.56 131 LEU A CA 1
ATOM 976 C C . LEU A 1 131 ? 7.362 0.572 -21.007 1.00 55.56 131 LEU A C 1
ATOM 978 O O . LEU A 1 131 ? 7.138 0.648 -22.212 1.00 55.56 131 LEU A O 1
ATOM 982 N N . SER A 1 132 ? 8.152 -0.370 -20.497 1.00 64.06 132 SER A N 1
ATOM 983 C CA . SER A 1 132 ? 8.277 -1.698 -21.099 1.00 64.06 132 SER A CA 1
ATOM 984 C C . SER A 1 132 ? 6.901 -2.384 -21.176 1.00 64.06 132 SER A C 1
ATOM 986 O O . SER A 1 132 ? 5.990 -2.033 -20.423 1.00 64.06 132 SER A O 1
ATOM 988 N N . GLU A 1 133 ? 6.743 -3.406 -22.029 1.00 72.81 133 GLU A N 1
ATOM 989 C CA . GLU A 1 133 ? 5.525 -4.249 -22.121 1.00 72.81 133 GLU A CA 1
ATOM 990 C C . GLU A 1 133 ? 5.019 -4.730 -20.745 1.00 72.81 133 GLU A C 1
ATOM 992 O O . GLU A 1 133 ? 3.833 -4.973 -20.527 1.00 72.81 133 GLU A O 1
ATOM 997 N N . ASP A 1 134 ? 5.927 -4.818 -19.779 1.00 77.81 134 ASP A N 1
ATOM 998 C CA . ASP A 1 134 ? 5.664 -5.180 -18.397 1.00 77.81 134 ASP A CA 1
ATOM 999 C C . ASP A 1 134 ? 4.730 -4.228 -17.653 1.00 77.81 134 ASP A C 1
ATOM 1001 O O . ASP A 1 134 ? 4.021 -4.664 -16.747 1.00 77.81 134 ASP A O 1
ATOM 1005 N N . ALA A 1 135 ? 4.695 -2.948 -18.014 1.00 76.75 135 ALA A N 1
ATOM 1006 C CA . ALA A 1 135 ? 3.839 -1.995 -17.326 1.00 76.75 135 ALA A CA 1
ATOM 1007 C C . ALA A 1 135 ? 2.373 -2.097 -17.764 1.00 76.75 135 ALA A C 1
ATOM 1009 O O . ALA A 1 135 ? 1.481 -1.969 -16.928 1.00 76.75 135 ALA A O 1
ATOM 1010 N N . TRP A 1 136 ? 2.113 -2.437 -19.033 1.00 76.81 136 TRP A N 1
ATOM 1011 C CA . TRP A 1 136 ? 0.772 -2.823 -19.496 1.00 76.81 136 TRP A CA 1
ATOM 1012 C C . TRP A 1 136 ? 0.251 -4.068 -18.792 1.00 76.81 136 TRP A C 1
ATOM 1014 O O . TRP A 1 136 ? -0.949 -4.211 -18.580 1.00 76.81 136 TRP A O 1
ATOM 1024 N N . LEU A 1 137 ? 1.160 -4.965 -18.420 1.00 83.44 137 LEU A N 1
ATOM 1025 C CA . LEU A 1 137 ? 0.846 -6.164 -17.654 1.00 83.44 137 LEU A CA 1
ATOM 1026 C C . LEU A 1 137 ? 0.792 -5.898 -16.142 1.00 83.44 137 LEU A C 1
ATOM 1028 O O . LEU A 1 137 ? 0.570 -6.833 -15.379 1.00 83.44 137 LEU A O 1
ATOM 1032 N N . GLY A 1 138 ? 1.013 -4.655 -15.698 1.00 84.62 138 GLY A N 1
ATOM 1033 C CA . GLY A 1 138 ? 1.014 -4.290 -14.285 1.00 84.62 138 GLY A CA 1
ATOM 1034 C C . GLY A 1 138 ? 2.064 -5.049 -13.473 1.00 84.62 138 GLY A C 1
ATOM 1035 O O . GLY A 1 138 ? 1.818 -5.352 -12.306 1.00 84.62 138 GLY A O 1
ATOM 1036 N N . ARG A 1 139 ? 3.206 -5.399 -14.079 1.00 88.31 139 ARG A N 1
ATOM 1037 C CA . ARG A 1 139 ? 4.241 -6.201 -13.421 1.00 88.31 139 ARG A CA 1
ATOM 1038 C C . ARG A 1 139 ? 5.089 -5.349 -12.472 1.00 88.31 139 ARG A C 1
ATOM 1040 O O . ARG A 1 139 ? 5.552 -4.274 -12.868 1.00 88.31 139 ARG A O 1
ATOM 1047 N N . PRO A 1 140 ? 5.334 -5.829 -11.244 1.00 90.50 140 PRO A N 1
ATOM 1048 C CA . PRO A 1 140 ? 6.067 -5.087 -10.234 1.00 90.50 140 PRO A CA 1
ATOM 1049 C C . PRO A 1 140 ? 7.585 -5.213 -10.403 1.00 90.50 140 PRO A C 1
ATOM 1051 O O . PRO A 1 140 ? 8.142 -6.275 -10.701 1.00 90.50 140 PRO A O 1
ATOM 1054 N N . TYR A 1 141 ? 8.249 -4.099 -10.140 1.00 88.81 141 TYR A N 1
ATOM 1055 C CA . TYR A 1 141 ? 9.683 -3.940 -9.978 1.00 88.81 141 TYR A CA 1
ATOM 1056 C C . TYR A 1 141 ? 9.942 -3.386 -8.588 1.00 88.81 141 TYR A C 1
ATOM 1058 O O . TYR A 1 141 ? 9.146 -2.608 -8.059 1.00 88.81 141 TYR A O 1
ATOM 1066 N N . ILE A 1 142 ? 11.070 -3.777 -8.016 1.00 89.12 142 ILE A N 1
ATOM 1067 C CA . ILE A 1 142 ? 11.542 -3.283 -6.733 1.00 89.12 142 ILE A CA 1
ATOM 1068 C C . ILE A 1 142 ? 12.878 -2.578 -6.924 1.00 89.12 142 ILE A C 1
ATOM 1070 O O . ILE A 1 142 ? 13.711 -3.008 -7.723 1.00 89.12 142 ILE A O 1
ATOM 1074 N N . GLU A 1 143 ? 13.084 -1.479 -6.210 1.00 85.19 143 GLU A N 1
ATOM 1075 C CA . GLU A 1 143 ? 14.382 -0.816 -6.192 1.00 85.19 143 GLU A CA 1
ATOM 1076 C C . GLU A 1 143 ? 15.352 -1.568 -5.274 1.00 85.19 143 GLU A C 1
ATOM 1078 O O . GLU A 1 143 ? 15.141 -1.662 -4.066 1.00 85.19 143 GLU A O 1
ATOM 1083 N N . GLN A 1 144 ? 16.431 -2.093 -5.849 1.00 82.56 144 GLN A N 1
ATOM 1084 C CA . GLN A 1 144 ? 17.517 -2.750 -5.130 1.00 82.56 144 GLN A CA 1
ATOM 1085 C C . GLN A 1 144 ? 18.842 -2.098 -5.524 1.00 82.56 144 GLN A C 1
ATOM 1087 O O . GLN A 1 144 ? 19.176 -2.001 -6.704 1.00 82.56 144 GLN A O 1
ATOM 1092 N N . ALA A 1 145 ? 19.598 -1.629 -4.527 1.00 78.12 145 ALA A N 1
ATOM 1093 C CA . ALA A 1 145 ? 20.880 -0.943 -4.722 1.00 78.12 145 ALA A CA 1
ATOM 1094 C C . ALA A 1 145 ? 20.824 0.238 -5.724 1.00 78.12 145 ALA A C 1
ATOM 1096 O O . ALA A 1 145 ? 21.771 0.466 -6.475 1.00 78.12 145 ALA A O 1
ATOM 1097 N N . GLY A 1 146 ? 19.713 0.986 -5.735 1.00 74.44 146 GLY A N 1
ATOM 1098 C CA . GLY A 1 146 ? 19.516 2.148 -6.612 1.00 74.44 146 GLY A CA 1
ATOM 1099 C C . GLY A 1 146 ? 19.136 1.808 -8.057 1.00 74.44 146 GLY A C 1
ATOM 1100 O O . GLY A 1 146 ? 19.207 2.678 -8.922 1.00 74.44 146 GLY A O 1
ATOM 1101 N N . SER A 1 147 ? 18.756 0.558 -8.342 1.00 80.12 147 SER A N 1
ATOM 1102 C CA . SER A 1 147 ? 18.274 0.131 -9.658 1.00 80.12 147 SER A CA 1
ATOM 1103 C C . SER A 1 147 ? 16.955 -0.629 -9.549 1.00 80.12 147 SER A C 1
ATOM 1105 O O . SER A 1 147 ? 16.730 -1.366 -8.589 1.00 80.12 147 SER A O 1
ATOM 1107 N N . LEU A 1 148 ? 16.079 -0.464 -10.541 1.00 81.75 148 LEU A N 1
ATOM 1108 C CA . LEU A 1 148 ? 14.814 -1.190 -10.619 1.00 81.75 148 LEU A CA 1
ATOM 1109 C C . LEU A 1 148 ? 15.058 -2.607 -11.139 1.00 81.75 148 LEU A C 1
ATOM 1111 O O . LEU A 1 148 ? 15.453 -2.809 -12.288 1.00 81.75 148 LEU A O 1
ATOM 1115 N N . VAL A 1 149 ? 14.776 -3.595 -10.297 1.00 87.12 149 VAL A N 1
ATOM 1116 C CA . VAL A 1 149 ? 14.914 -5.016 -10.610 1.00 87.12 149 VAL A CA 1
ATOM 1117 C C . VAL A 1 149 ? 13.531 -5.649 -10.668 1.00 87.12 149 VAL A C 1
ATOM 1119 O O . VAL A 1 149 ? 12.660 -5.361 -9.846 1.00 87.12 149 VAL A O 1
ATOM 1122 N N . ARG A 1 150 ? 13.308 -6.518 -11.659 1.00 87.50 150 ARG A N 1
ATOM 1123 C CA . ARG A 1 150 ? 12.051 -7.265 -11.759 1.00 87.50 150 ARG A CA 1
ATOM 1124 C C . ARG A 1 150 ? 11.885 -8.132 -10.517 1.00 87.50 150 ARG A C 1
ATOM 1126 O O . ARG A 1 150 ? 12.798 -8.871 -10.152 1.00 87.50 150 ARG A O 1
ATOM 1133 N N . MET A 1 151 ? 10.701 -8.087 -9.922 1.00 89.31 151 MET A N 1
ATOM 1134 C CA . MET A 1 151 ? 10.394 -8.902 -8.759 1.00 89.31 151 MET A CA 1
ATOM 1135 C C . MET A 1 151 ? 10.391 -10.397 -9.132 1.00 89.31 151 MET A C 1
ATOM 1137 O O . MET A 1 151 ? 9.697 -10.811 -10.060 1.00 89.31 151 MET A O 1
ATOM 1141 N N . THR A 1 152 ? 11.198 -11.200 -8.433 1.00 89.50 152 THR A N 1
ATOM 1142 C CA . THR A 1 152 ? 11.337 -12.658 -8.664 1.00 89.50 152 THR A CA 1
ATOM 1143 C C . THR A 1 152 ? 10.815 -13.504 -7.506 1.00 89.50 152 THR A C 1
ATOM 1145 O O . THR A 1 152 ? 10.593 -14.702 -7.671 1.00 89.50 152 THR A O 1
ATOM 1148 N N . SER A 1 153 ? 10.563 -12.879 -6.359 1.00 91.44 153 SER A N 1
ATOM 1149 C CA . SER A 1 153 ? 9.914 -13.460 -5.188 1.00 91.44 153 SER A CA 1
ATOM 1150 C C . SER A 1 153 ? 8.815 -12.522 -4.688 1.00 91.44 153 SER A C 1
ATOM 1152 O O . SER A 1 153 ? 8.957 -11.309 -4.849 1.00 91.44 153 SER A O 1
ATOM 1154 N N . PRO A 1 154 ? 7.738 -13.037 -4.073 1.00 92.50 154 PRO A N 1
ATOM 1155 C CA . PRO A 1 154 ? 6.698 -12.192 -3.497 1.00 92.50 154 PRO A CA 1
ATOM 1156 C C . PRO A 1 154 ? 7.257 -11.261 -2.417 1.00 92.50 154 PRO A C 1
ATOM 1158 O O . PRO A 1 154 ? 8.157 -11.645 -1.666 1.00 92.50 154 PRO A O 1
ATOM 1161 N N . VAL A 1 155 ? 6.697 -10.056 -2.324 1.00 93.75 155 VAL A N 1
ATOM 1162 C CA . VAL A 1 155 ? 7.028 -9.083 -1.275 1.00 93.75 155 VAL A CA 1
ATOM 1163 C C . VAL A 1 155 ? 5.863 -8.991 -0.305 1.00 93.75 155 VAL A C 1
ATOM 1165 O O . VAL A 1 155 ? 4.727 -8.736 -0.711 1.00 93.75 155 VAL A O 1
ATOM 1168 N N . ASP A 1 156 ? 6.169 -9.162 0.978 1.00 94.38 156 ASP A N 1
ATOM 1169 C CA . ASP A 1 156 ? 5.201 -9.064 2.063 1.00 94.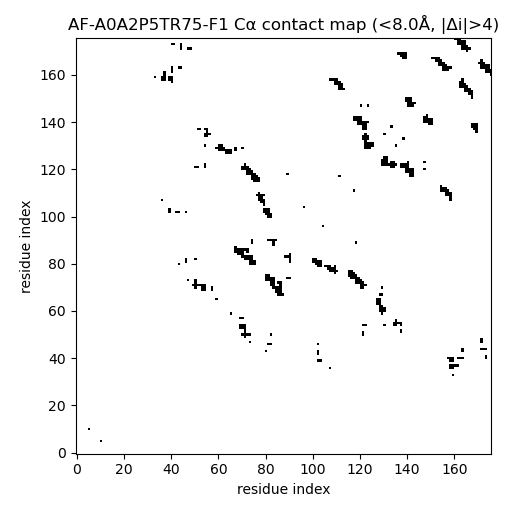38 156 ASP A CA 1
ATOM 1170 C C . ASP A 1 156 ? 5.437 -7.788 2.864 1.00 94.38 156 ASP A C 1
ATOM 1172 O O . ASP A 1 156 ? 6.558 -7.508 3.296 1.00 94.38 156 ASP A O 1
ATOM 1176 N N . ILE A 1 157 ? 4.361 -7.034 3.082 1.00 93.25 157 ILE A N 1
ATOM 1177 C CA . ILE A 1 157 ? 4.326 -5.831 3.912 1.00 93.25 157 ILE A CA 1
ATOM 1178 C C . ILE A 1 157 ? 3.342 -6.070 5.054 1.00 93.25 157 ILE A C 1
ATOM 1180 O O . ILE A 1 157 ? 2.157 -6.296 4.827 1.00 93.25 157 ILE A O 1
ATOM 1184 N N . THR A 1 158 ? 3.813 -6.019 6.294 1.00 92.19 158 THR A N 1
ATOM 1185 C CA . THR A 1 158 ? 3.008 -6.292 7.486 1.00 92.19 158 THR A CA 1
ATOM 1186 C C . THR A 1 158 ? 2.641 -5.001 8.206 1.00 92.19 158 THR A C 1
ATOM 1188 O O . THR A 1 158 ? 3.500 -4.187 8.539 1.00 92.19 158 THR A O 1
ATOM 1191 N N . LEU A 1 159 ? 1.349 -4.799 8.469 1.00 88.81 159 LEU A N 1
ATOM 1192 C CA . LEU A 1 159 ? 0.852 -3.664 9.242 1.00 88.81 159 LEU A CA 1
ATOM 1193 C C . LEU A 1 159 ? -0.465 -4.009 9.943 1.00 88.81 159 LEU A C 1
ATOM 1195 O O . LEU A 1 159 ? -1.365 -4.601 9.356 1.00 88.81 159 LEU A O 1
ATOM 1199 N N . GLY A 1 160 ? -0.578 -3.667 11.230 1.00 83.94 160 GLY A N 1
ATOM 1200 C CA . GLY A 1 160 ? -1.821 -3.869 11.993 1.00 83.94 160 GLY A CA 1
ATOM 1201 C C . GLY A 1 160 ? -2.247 -5.333 12.137 1.00 83.94 160 GLY A C 1
ATOM 1202 O O . GLY A 1 160 ? -3.437 -5.625 12.233 1.00 83.94 160 GLY A O 1
ATOM 1203 N N . GLY A 1 161 ? -1.282 -6.258 12.097 1.00 86.00 161 GLY A N 1
ATOM 1204 C CA . GLY A 1 161 ? -1.541 -7.698 12.118 1.00 86.00 161 GLY A CA 1
ATOM 1205 C C . GLY A 1 161 ? -2.117 -8.256 10.814 1.00 86.00 161 GLY A C 1
ATOM 1206 O O . GLY A 1 161 ? -2.626 -9.366 10.834 1.00 86.00 161 GLY A O 1
ATOM 1207 N N . VAL A 1 162 ? -2.060 -7.500 9.713 1.00 90.31 162 VAL A N 1
ATOM 1208 C CA . VAL A 1 162 ? -2.432 -7.937 8.359 1.00 90.31 162 VAL A CA 1
ATOM 1209 C C . VAL A 1 162 ? -1.183 -7.920 7.483 1.00 90.31 162 VAL A C 1
ATOM 1211 O O . VAL A 1 162 ? -0.368 -6.998 7.578 1.00 90.31 162 VAL A O 1
ATOM 1214 N N . THR A 1 163 ? -1.032 -8.928 6.624 1.00 93.75 163 THR A N 1
ATOM 1215 C CA . THR A 1 163 ? 0.088 -9.006 5.676 1.00 93.75 163 THR A CA 1
ATOM 1216 C C . THR A 1 163 ? -0.413 -8.710 4.271 1.00 93.75 163 THR A C 1
ATOM 1218 O O . THR A 1 163 ? -1.211 -9.458 3.724 1.00 93.75 163 THR A O 1
ATOM 1221 N N . VAL A 1 164 ? 0.043 -7.622 3.664 1.00 94.62 164 VAL A N 1
ATOM 1222 C CA . VAL A 1 164 ? -0.211 -7.311 2.257 1.00 94.62 164 VAL A CA 1
ATOM 1223 C C . VAL A 1 164 ? 0.865 -7.983 1.415 1.00 94.62 164 VAL A C 1
ATOM 1225 O O . VAL A 1 164 ? 2.040 -7.643 1.541 1.00 94.62 164 VAL A O 1
ATOM 1228 N N . ARG A 1 165 ? 0.458 -8.923 0.561 1.00 95.50 165 ARG A N 1
ATOM 1229 C CA . ARG A 1 165 ? 1.337 -9.646 -0.357 1.00 95.50 165 ARG A CA 1
ATOM 1230 C C . ARG A 1 165 ? 1.207 -9.099 -1.771 1.00 95.50 165 ARG A C 1
ATOM 1232 O O . ARG A 1 165 ? 0.101 -8.922 -2.293 1.00 95.50 165 ARG A O 1
ATOM 1239 N N . ILE A 1 166 ? 2.358 -8.867 -2.387 1.00 95.19 166 ILE A N 1
ATOM 1240 C CA . ILE A 1 166 ? 2.496 -8.503 -3.793 1.00 95.19 166 ILE A CA 1
ATOM 1241 C C . ILE A 1 166 ? 3.193 -9.666 -4.485 1.00 95.19 166 ILE A C 1
ATOM 1243 O O . ILE A 1 166 ? 4.328 -10.006 -4.153 1.00 95.19 166 ILE A O 1
ATOM 1247 N N . GLU A 1 167 ? 2.503 -10.278 -5.436 1.00 95.00 167 GLU A N 1
ATOM 1248 C CA . GLU A 1 167 ? 3.017 -11.410 -6.197 1.00 95.00 167 GLU A CA 1
ATOM 1249 C C . GLU A 1 167 ? 3.840 -10.956 -7.407 1.00 95.00 167 GLU A C 1
ATOM 1251 O O . GLU A 1 167 ? 3.680 -9.845 -7.921 1.00 95.00 167 GLU A O 1
ATOM 1256 N N . THR A 1 168 ? 4.715 -11.831 -7.899 1.00 91.81 168 THR A N 1
ATOM 1257 C CA . THR A 1 168 ? 5.656 -11.534 -9.000 1.00 91.81 168 THR A CA 1
ATOM 1258 C C . THR A 1 168 ? 4.977 -11.175 -10.327 1.00 91.81 168 THR A C 1
ATOM 1260 O O . THR A 1 168 ? 5.542 -10.468 -11.161 1.00 91.81 168 THR A O 1
ATOM 1263 N N . GLU A 1 169 ? 3.744 -11.629 -10.526 1.00 88.94 169 GLU A N 1
ATOM 1264 C CA . GLU A 1 169 ? 2.891 -11.318 -11.668 1.00 88.94 169 GLU A CA 1
ATOM 1265 C C . GLU A 1 169 ? 2.126 -9.996 -11.525 1.00 88.94 169 GLU A C 1
ATOM 1267 O O . GLU A 1 169 ? 1.509 -9.557 -12.490 1.00 88.94 169 GLU A O 1
ATOM 1272 N N . GLY A 1 170 ? 2.174 -9.351 -10.354 1.00 88.50 170 GLY A N 1
ATOM 1273 C CA . GLY A 1 170 ? 1.458 -8.106 -10.068 1.00 88.50 170 GLY A CA 1
ATOM 1274 C C . GLY A 1 170 ? 0.108 -8.283 -9.379 1.00 88.50 170 GLY A C 1
ATOM 1275 O O . GLY A 1 170 ? -0.647 -7.318 -9.267 1.00 88.50 170 GLY A O 1
ATOM 1276 N N . TYR A 1 171 ? -0.220 -9.482 -8.895 1.00 93.31 171 TYR A N 1
ATOM 1277 C CA . TYR A 1 171 ? -1.412 -9.681 -8.077 1.00 93.31 171 TYR A CA 1
ATOM 1278 C C . TYR A 1 171 ? -1.190 -9.154 -6.650 1.00 93.31 171 TYR A C 1
ATOM 1280 O O . TYR A 1 171 ? -0.242 -9.541 -5.970 1.00 93.31 171 TYR A O 1
ATOM 1288 N N . ILE A 1 172 ? -2.074 -8.265 -6.187 1.00 95.12 172 ILE A N 1
ATOM 1289 C CA . ILE A 1 172 ? -1.989 -7.621 -4.866 1.00 95.12 172 ILE A CA 1
ATOM 1290 C C . ILE A 1 172 ? -3.185 -8.043 -4.015 1.00 95.12 172 ILE A C 1
ATOM 1292 O O . ILE A 1 172 ? -4.342 -7.802 -4.393 1.00 95.12 172 ILE A O 1
ATOM 1296 N N . HIS A 1 173 ? -2.921 -8.610 -2.840 1.00 94.25 173 HIS A N 1
ATOM 1297 C CA . HIS A 1 173 ? -3.956 -9.056 -1.910 1.00 94.25 173 HIS A CA 1
ATOM 1298 C C . HIS A 1 173 ? -3.488 -9.010 -0.450 1.00 94.25 173 HIS A C 1
ATOM 1300 O O . HIS A 1 173 ? -2.297 -8.961 -0.160 1.00 94.25 173 HIS A O 1
ATOM 1306 N N . ALA A 1 174 ? -4.448 -8.996 0.475 1.00 92.62 174 ALA A N 1
ATOM 1307 C CA . ALA A 1 174 ? -4.183 -9.093 1.904 1.00 92.62 174 ALA A CA 1
ATOM 1308 C C . ALA A 1 174 ? -4.345 -10.543 2.376 1.00 92.62 174 ALA A C 1
ATOM 1310 O O . ALA A 1 174 ? -5.270 -11.243 1.959 1.00 92.62 174 ALA A O 1
ATOM 1311 N N . LEU A 1 175 ? -3.452 -10.962 3.263 1.00 89.50 175 LEU A N 1
ATOM 1312 C CA . LEU A 1 175 ? -3.480 -12.215 3.999 1.00 89.50 175 LEU A CA 1
ATOM 1313 C C . LEU A 1 175 ? -3.884 -11.909 5.455 1.00 89.50 175 LEU A C 1
ATOM 1315 O O . LEU A 1 175 ? -3.366 -10.937 6.025 1.00 89.50 175 LEU A O 1
ATOM 1319 N N . PRO A 1 176 ? -4.830 -12.682 6.022 1.00 78.06 176 PRO A N 1
ATOM 1320 C CA . PRO A 1 176 ? -5.356 -12.464 7.367 1.00 78.06 176 PRO A CA 1
ATOM 1321 C C . PRO A 1 176 ? -4.343 -12.744 8.480 1.00 78.06 176 PRO A C 1
ATOM 1323 O O . PRO A 1 176 ? -3.385 -13.518 8.249 1.00 78.06 176 PRO A O 1
#

Radius of gyration: 24.37 Å; Cα contacts (8 Å, |Δi|>4): 297; chains: 1; bounding box: 53×38×86 Å

Solvent-accessible surface area (backbone atoms only — not comparable to full-atom values): 9785 Å² total; per-residue (Å²): 134,84,86,82,74,81,51,73,68,56,52,51,52,50,52,53,52,48,51,56,49,47,70,59,48,52,70,71,70,65,73,52,69,62,58,60,32,37,51,36,42,56,36,47,55,51,49,53,52,49,26,27,50,38,29,48,63,44,85,64,24,86,38,73,77,54,81,58,63,59,40,13,28,35,35,33,44,56,39,44,43,35,56,26,77,24,65,86,49,74,68,64,98,78,71,71,101,81,62,100,53,67,52,52,96,60,84,45,76,41,49,54,80,61,70,72,65,44,36,41,25,25,30,45,76,48,98,54,34,40,55,43,78,43,5,69,59,29,22,39,20,34,57,53,97,91,38,80,38,75,42,85,60,68,47,44,38,35,26,53,86,29,35,38,38,38,37,46,70,41,55,73,49,78,43,122

Organism: NCBI:txid641510

pLDDT: mean 78.59, std 14.57, range [46.06, 96.94]

Secondary structure (DSSP, 8-state):
----PPPHHHHHHHHHHHHHHHHHHHHHH---HHHHHHHHHHHHHHHHHHHHHHHHT-TTTTSTT---TT--EEEE-SS-EEE-SSSS-PPPS---S--TTBS-SS---EEESSPSSEEEEES-EETTEE--HHHHTT-EEEEETTEEEE--S-EEEEETTEEEEE-TTS-EEEE-

InterPro domains:
  IPR012902 Prokaryotic N-terminal methylation site [PF07963] (2-26)
  IPR012902 Prokaryotic N-terminal methylation site [PS00409] (4-24)
  IPR012902 Prokaryotic N-terminal methylation site [TIGR02532] (4-26)
  IPR045584 Pilin-like [SSF54523] (6-101)

Foldseek 3Di:
DDDDDDDPVRVVVVVVVVVVCCVPVVVVVPPDVLVVFVQLLVLVLVLLVVLLVQLLPPPQQPPFPDFQQRWSKKKAFQWFIWGDRGDPDDDDPDDDLDDDITSDSGTFGKDKPDDPGWMKTQADDDNGGHDDVRSNQSFIWTQDPNDTHQDPQWMWMDISNKIWIAGSSGDTDIDD

Nearest PDB structures (foldseek):
  6kr1-assembly4_K  TM=6.268E-01  e=4.806E+00  Staphylococcus aureus subsp. aureus Mu50
  6kr1-assembly1_F  TM=6.121E-01  e=6.856E+00  Staphylococcus aureus subsp. aureus Mu50
  1w4t-assembly1_A  TM=2.583E-01  e=5.099E+00  Pseudomonas aeruginosa
  4guz-assembly1_A  TM=3.309E-01  e=9.779E+00  Mycobacteroides abscessus ATCC 19977

Sequence (176 aa):
MKSSGFTLIELLAVLVLLGILTAVALPRLSFGPDIEQRLNADRLVSLLRLTQLRAMNDPDAFTLNQPLNQCGRLVITSARFGIAENCDNALADSYPPQGPLLGINQPQAIGATETFPVIIQFGTTVSGGLLSEDAWLGRPYIEQAGSLVRMTSPVDITLGGVTVRIETEGYIHALP

Mean predicted aligned error: 10.46 Å